Protein AF-A0A1I6YR40-F1 (afdb_monomer_lite)

Foldseek 3Di:
DPPDPDDPVQLVLLLCLQQQDLFGAALVVSVVVGPDPDSVVSVLSLLVLLLLLLVLQVVDDFQEKEKDAQDPPDPQENQGIWIKTKDDDPPDPDMAIAIGGDPVLLVVQVVVCVVCVVPDPNNCSWSVNSPDPPPVCPPRCPRYYYDDDDPVVCCVLSVVLSVSCVPHVVSNHSRRVSSSRSSSSLSRRCVPPPDGSSVVSVVSSVVVVVVVPD

Radius of gyration: 16.97 Å; chains: 1; bounding box: 42×43×47 Å

Secondary structure (DSSP, 8-state):
--S--S-HHHHHHHHHHHHS-SSPPPHHHHHHHSS-S-HHHHHHHHHHHHHHHHHHHTTS---EEEEEE----BTTB---EEEEEEEEPTTSSPEEEEEEE-HHHHHHHHHHHHHHTTT-TTGGGSGGGS---STTTTTTGGGPEE-PPPHHHHHHHHHHHHHHHHHH-TT--HHHHHHHHHHHHHHHHTTT-SS-HHHHHHHHHHHHHHHTT-

Sequence (214 aa):
MRDSHVSFKNWMEILYLTCDFKKSPSICEIHRQSSLKRYETVYYMVQKIRIEMGDIIGKEFFEYNDLMEFDLHSKSNPLSMCEVYYGKSEGEKFDRIKLEIDCYSWNLADSIVHSKKKDYKMLKILFSNYGRPMFNAEAEKRWIRAKVMKYNWCKNVVGNFTRIVKGTYHHISLLHIQKAMDEYNFKYNYRKEIKSKIEIFLTKMSLLNGQTSG

Structure (mmCIF, N/CA/C/O backbone):
data_AF-A0A1I6YR40-F1
#
_entry.id   AF-A0A1I6YR40-F1
#
loop_
_atom_site.group_PDB
_atom_site.id
_atom_site.type_symbol
_atom_site.label_atom_id
_atom_site.label_alt_id
_atom_site.label_comp_id
_atom_site.label_asym_id
_atom_site.label_entity_id
_atom_site.label_seq_id
_atom_site.pdbx_PDB_ins_code
_atom_site.Cartn_x
_atom_site.Cartn_y
_atom_site.Cartn_z
_atom_site.occupancy
_atom_site.B_iso_or_equiv
_atom_site.auth_seq_id
_atom_site.auth_comp_id
_atom_site.auth_asym_id
_atom_site.auth_atom_id
_atom_site.pdbx_PDB_model_num
ATOM 1 N N . MET A 1 1 ? -9.618 9.197 6.604 1.00 64.62 1 MET A N 1
ATOM 2 C CA . MET A 1 1 ? -9.906 10.365 7.470 1.00 64.62 1 MET A CA 1
ATOM 3 C C . MET A 1 1 ? -11.333 10.868 7.317 1.00 64.62 1 MET A C 1
ATOM 5 O O . MET A 1 1 ? -12.023 10.949 8.322 1.00 64.62 1 MET A O 1
ATOM 9 N N . ARG A 1 2 ? -11.786 11.136 6.086 1.00 71.75 2 ARG A N 1
ATOM 10 C CA . ARG A 1 2 ? -13.172 11.525 5.773 1.00 71.75 2 ARG A CA 1
ATOM 11 C C . ARG A 1 2 ? -14.199 10.475 6.232 1.00 71.75 2 ARG A C 1
ATOM 13 O O . ARG A 1 2 ? -13.875 9.277 6.293 1.00 71.75 2 ARG A O 1
ATOM 20 N N . ASP A 1 3 ? -15.395 10.949 6.582 1.00 73.44 3 ASP A N 1
ATOM 21 C CA . ASP A 1 3 ? -16.549 10.171 7.063 1.00 73.44 3 ASP A CA 1
ATOM 22 C C . ASP A 1 3 ? -16.201 9.193 8.194 1.00 73.44 3 ASP A C 1
ATOM 24 O O . ASP A 1 3 ? -16.473 7.987 8.130 1.00 73.44 3 ASP A O 1
ATOM 28 N N . SER A 1 4 ? -15.509 9.712 9.209 1.00 83.06 4 SER A N 1
ATOM 29 C CA . SER A 1 4 ? -15.111 8.993 10.416 1.00 83.06 4 SER A CA 1
ATOM 30 C C . SER A 1 4 ? -15.424 9.833 11.648 1.00 83.06 4 SER A C 1
ATOM 32 O O . SER A 1 4 ? -15.150 11.027 11.662 1.00 83.06 4 SER A O 1
ATOM 34 N N . HIS A 1 5 ? -15.919 9.193 12.707 1.00 87.19 5 HIS A N 1
ATOM 35 C CA . HIS A 1 5 ? -16.088 9.822 14.023 1.00 87.19 5 HIS A CA 1
ATOM 36 C C . HIS A 1 5 ? -14.796 9.812 14.861 1.00 87.19 5 HIS A C 1
ATOM 38 O O . HIS A 1 5 ? -14.782 10.280 15.996 1.00 87.19 5 HIS A O 1
ATOM 44 N N . VAL A 1 6 ? -13.703 9.249 14.330 1.00 92.25 6 VAL A N 1
ATOM 45 C CA . VAL A 1 6 ? -12.394 9.258 14.996 1.00 92.25 6 VAL A CA 1
ATOM 46 C C . VAL A 1 6 ? -11.773 10.651 14.891 1.00 92.25 6 VAL A C 1
ATOM 48 O O . VAL A 1 6 ? -11.741 11.233 13.807 1.00 92.25 6 VAL A O 1
ATOM 51 N N . SER A 1 7 ? -11.249 11.163 16.007 1.00 94.00 7 SER A N 1
ATOM 52 C CA . SER A 1 7 ? -10.654 12.499 16.087 1.00 94.00 7 SER A CA 1
ATOM 53 C C . SER A 1 7 ? -9.443 12.670 15.163 1.00 94.00 7 SER A C 1
ATOM 55 O O . SER A 1 7 ? -8.711 11.720 14.868 1.00 94.00 7 SER A O 1
ATOM 57 N N . PHE A 1 8 ? -9.191 13.914 14.749 1.00 92.81 8 PHE A N 1
ATOM 58 C CA . PHE A 1 8 ? -8.031 14.265 13.927 1.00 92.81 8 PHE A CA 1
ATOM 59 C C . PHE A 1 8 ? -6.701 13.862 14.583 1.00 92.81 8 PHE A C 1
ATOM 61 O O . PHE A 1 8 ? -5.848 13.279 13.921 1.00 92.81 8 PHE A O 1
ATOM 68 N N . LYS A 1 9 ? -6.554 14.088 15.898 1.00 95.19 9 LYS A N 1
ATOM 69 C CA . LYS A 1 9 ? -5.367 13.685 16.670 1.00 95.19 9 LYS A CA 1
ATOM 70 C C . LYS A 1 9 ? -5.052 12.198 16.489 1.00 95.19 9 LYS A C 1
ATOM 72 O O . LYS A 1 9 ? -3.921 11.850 16.167 1.00 95.19 9 LYS A O 1
ATOM 77 N N . ASN A 1 10 ? -6.056 11.337 16.644 1.00 96.62 10 ASN A N 1
ATOM 78 C CA . ASN A 1 10 ? -5.868 9.891 16.530 1.00 96.62 10 ASN A CA 1
ATOM 79 C C . ASN A 1 10 ? -5.540 9.492 15.084 1.00 96.62 10 ASN A C 1
ATOM 81 O O . ASN A 1 10 ? -4.729 8.602 14.851 1.00 96.62 10 ASN A O 1
ATOM 85 N N . TRP A 1 11 ? -6.136 10.161 14.091 1.00 96.12 11 TRP A N 1
ATOM 86 C CA . TRP A 1 11 ? -5.767 9.961 12.688 1.00 96.12 11 TRP A CA 1
ATOM 87 C C . TRP A 1 11 ? -4.313 10.329 12.401 1.00 96.12 11 TRP A C 1
ATOM 89 O O . TRP A 1 11 ? -3.638 9.568 11.712 1.00 96.12 11 TRP A O 1
ATOM 99 N N . MET A 1 12 ? -3.831 11.451 12.937 1.00 95.12 12 MET A N 1
ATOM 100 C CA . MET A 1 12 ? -2.436 11.868 12.793 1.00 95.12 12 MET A CA 1
ATOM 101 C C . MET A 1 12 ? -1.473 10.901 13.479 1.00 95.12 12 MET A C 1
ATOM 103 O O . MET A 1 12 ? -0.446 10.564 12.899 1.00 95.12 12 MET A O 1
ATOM 107 N N . GLU A 1 13 ? -1.828 10.402 14.664 1.00 96.31 13 GLU A N 1
ATOM 108 C CA . GLU A 1 13 ? -1.058 9.385 15.383 1.00 96.31 13 GLU A CA 1
ATOM 109 C C . GLU A 1 13 ? -0.912 8.096 14.561 1.00 96.31 13 GLU A C 1
ATOM 111 O O . GLU A 1 13 ? 0.204 7.648 14.302 1.00 96.31 13 GLU A O 1
ATOM 116 N N . ILE A 1 14 ? -2.021 7.523 14.080 1.00 97.44 14 ILE A N 1
ATOM 117 C CA . ILE A 1 14 ? -1.966 6.295 13.273 1.00 97.44 14 ILE A CA 1
ATOM 118 C C . ILE A 1 14 ? -1.263 6.534 11.934 1.00 97.44 14 ILE A C 1
ATOM 120 O O . ILE A 1 14 ? -0.530 5.660 11.467 1.00 97.44 14 ILE A O 1
ATOM 124 N N . LEU A 1 15 ? -1.441 7.706 11.318 1.00 96.00 15 LEU A N 1
ATOM 125 C CA . LEU A 1 15 ? -0.726 8.062 10.095 1.00 96.00 15 LEU A CA 1
ATOM 126 C C . LEU A 1 15 ? 0.786 8.115 10.331 1.00 96.00 15 LEU A C 1
ATOM 128 O O . LEU A 1 15 ? 1.535 7.531 9.550 1.00 96.00 15 LEU A O 1
ATOM 132 N N . TYR A 1 16 ? 1.225 8.755 11.415 1.00 95.38 16 TYR A N 1
ATOM 133 C CA . TYR A 1 16 ? 2.628 8.786 11.816 1.00 95.38 16 TYR A CA 1
ATOM 134 C C . TYR A 1 16 ? 3.169 7.366 12.015 1.00 95.38 16 TYR A C 1
ATOM 136 O O . TYR A 1 16 ? 4.101 6.969 11.320 1.00 95.38 16 TYR A O 1
ATOM 144 N N . LEU A 1 17 ? 2.509 6.554 12.849 1.00 95.38 17 LEU A N 1
ATOM 145 C CA . LEU A 1 17 ? 2.910 5.169 13.126 1.00 95.38 17 LEU A CA 1
ATOM 146 C C . LEU A 1 17 ? 2.885 4.264 11.884 1.00 95.38 17 LEU A C 1
ATOM 148 O O . LEU A 1 17 ? 3.591 3.264 11.834 1.00 95.38 17 LEU A O 1
ATOM 152 N N . THR A 1 18 ? 2.093 4.588 10.862 1.00 95.62 18 THR A N 1
ATOM 153 C CA . THR A 1 18 ? 2.093 3.838 9.596 1.00 95.62 18 THR A CA 1
ATOM 154 C C . THR A 1 18 ? 3.245 4.280 8.687 1.00 95.62 18 THR A C 1
ATOM 156 O O . THR A 1 18 ? 3.881 3.448 8.036 1.00 95.62 18 THR A O 1
ATOM 159 N N . CYS A 1 19 ? 3.541 5.581 8.640 1.00 93.94 19 CYS A N 1
ATOM 160 C CA . CYS A 1 19 ? 4.513 6.178 7.722 1.00 93.94 19 CYS A CA 1
ATOM 161 C C . CYS A 1 19 ? 5.967 6.127 8.212 1.00 93.94 19 CYS A C 1
ATOM 163 O O . CYS A 1 19 ? 6.866 6.056 7.374 1.00 93.94 19 CYS A O 1
ATOM 165 N N . ASP A 1 20 ? 6.205 6.176 9.523 1.00 86.88 20 ASP A N 1
ATOM 166 C CA . ASP A 1 20 ? 7.540 6.387 10.103 1.00 86.88 20 ASP A CA 1
ATOM 167 C C . ASP A 1 20 ? 8.483 5.189 9.887 1.00 86.88 20 ASP A C 1
ATOM 169 O O . ASP A 1 20 ? 9.676 5.327 9.612 1.00 86.88 20 ASP A O 1
ATOM 173 N N . PHE A 1 21 ? 7.937 3.973 9.907 1.00 84.88 21 PHE A N 1
ATOM 174 C CA . PHE A 1 21 ? 8.757 2.773 9.795 1.00 84.88 21 PHE A CA 1
ATOM 175 C C . PHE A 1 21 ? 9.114 2.425 8.346 1.00 84.88 21 PHE A C 1
ATOM 177 O O . PHE A 1 21 ? 8.248 2.191 7.491 1.00 84.88 21 PHE A O 1
ATOM 184 N N . LYS A 1 22 ? 10.421 2.249 8.106 1.00 78.31 22 LYS A N 1
ATOM 185 C CA . LYS A 1 22 ? 10.985 1.765 6.832 1.00 78.31 22 LYS A CA 1
ATOM 186 C C . LYS A 1 22 ? 10.419 0.406 6.406 1.00 78.31 22 LYS A C 1
ATOM 188 O O . LYS A 1 22 ? 10.206 0.177 5.218 1.00 78.31 22 LYS A O 1
ATOM 193 N N . LYS A 1 23 ? 10.204 -0.499 7.364 1.00 82.44 23 LYS A N 1
ATOM 194 C CA . LYS A 1 23 ? 9.456 -1.749 7.176 1.00 82.44 23 LYS A CA 1
ATOM 195 C C . LYS A 1 23 ? 8.103 -1.580 7.840 1.00 82.44 23 LYS A C 1
ATOM 197 O O . LYS A 1 23 ? 8.038 -1.061 8.945 1.00 82.44 23 LYS A O 1
ATOM 202 N N . SER A 1 24 ? 7.039 -1.997 7.176 1.00 87.25 24 SER A N 1
ATOM 203 C CA . SER A 1 24 ? 5.701 -1.886 7.738 1.00 87.25 24 SER A CA 1
ATOM 204 C C . SER A 1 24 ? 5.572 -2.675 9.043 1.00 87.25 24 SER A C 1
ATOM 206 O O . SER A 1 24 ? 5.901 -3.861 9.036 1.00 87.25 24 SER A O 1
ATOM 208 N N . PRO A 1 25 ? 5.112 -2.058 10.143 1.00 90.62 25 PRO A N 1
ATOM 209 C CA . PRO A 1 25 ? 4.822 -2.777 11.373 1.00 90.62 25 PRO A CA 1
ATOM 210 C C . PRO A 1 25 ? 3.509 -3.555 11.236 1.00 90.62 25 PRO A C 1
ATOM 212 O O . PRO A 1 25 ? 2.673 -3.290 10.364 1.00 90.62 25 PRO A O 1
ATOM 215 N N . SER A 1 26 ? 3.303 -4.524 12.127 1.00 93.06 26 SER A N 1
ATOM 216 C CA . SER A 1 26 ? 2.003 -5.193 12.211 1.00 93.06 26 SER A CA 1
ATOM 217 C C . SER A 1 26 ? 0.945 -4.227 12.755 1.00 93.06 26 SER A C 1
ATOM 219 O O . SER A 1 26 ? 1.244 -3.336 13.548 1.00 93.06 26 SER A O 1
ATOM 221 N N . ILE A 1 27 ? -0.325 -4.426 12.392 1.00 94.69 27 ILE A N 1
ATOM 222 C CA . ILE A 1 27 ? -1.421 -3.602 12.936 1.00 94.69 27 ILE A CA 1
ATOM 223 C C . ILE A 1 27 ? -1.522 -3.769 14.461 1.00 94.69 27 ILE A C 1
ATOM 225 O O . ILE A 1 27 ? -1.855 -2.816 15.156 1.00 94.69 27 ILE A O 1
ATOM 229 N N . CYS A 1 28 ? -1.189 -4.947 14.999 1.00 94.69 28 CYS A N 1
ATOM 230 C CA . CYS A 1 28 ? -1.142 -5.182 16.445 1.00 94.69 28 CYS A CA 1
ATOM 231 C C . CYS A 1 28 ? -0.063 -4.334 17.128 1.00 94.69 28 CYS A C 1
ATOM 233 O O . CYS A 1 28 ? -0.271 -3.826 18.226 1.00 94.69 28 CYS A O 1
ATOM 235 N N . GLU A 1 29 ? 1.084 -4.156 16.475 1.00 94.62 29 GLU A N 1
ATOM 236 C CA . GLU A 1 29 ? 2.151 -3.295 16.973 1.00 94.62 29 GLU A CA 1
ATOM 237 C C . GLU A 1 29 ? 1.764 -1.816 16.920 1.00 94.62 29 GLU A C 1
ATOM 239 O O . GLU A 1 29 ? 1.939 -1.122 17.920 1.00 94.62 29 GLU A O 1
ATOM 244 N N . ILE A 1 30 ? 1.160 -1.364 15.813 1.00 96.56 30 ILE A N 1
ATOM 245 C CA . ILE A 1 30 ? 0.589 -0.011 15.720 1.00 96.56 30 ILE A CA 1
ATOM 246 C C . ILE A 1 30 ? -0.441 0.192 16.838 1.00 96.56 30 ILE A C 1
ATOM 248 O O . ILE A 1 30 ? -0.414 1.210 17.519 1.00 96.56 30 ILE A O 1
ATOM 252 N N . HIS A 1 31 ? -1.326 -0.783 17.066 1.00 97.31 31 HIS A N 1
ATOM 253 C CA . HIS A 1 31 ? -2.348 -0.708 18.110 1.00 97.31 31 HIS A CA 1
ATOM 254 C C . HIS A 1 31 ? -1.733 -0.579 19.505 1.00 97.31 31 HIS A C 1
ATOM 256 O O . HIS A 1 31 ? -2.131 0.317 20.242 1.00 97.31 31 HIS A O 1
ATOM 262 N N . ARG A 1 32 ? -0.719 -1.392 19.828 1.00 96.56 32 ARG A N 1
ATOM 263 C CA . ARG A 1 32 ? 0.007 -1.338 21.108 1.00 96.56 32 ARG A CA 1
ATOM 264 C C . ARG A 1 32 ? 0.693 0.009 21.353 1.00 96.56 32 ARG A C 1
ATOM 266 O O . ARG A 1 32 ? 0.801 0.425 22.499 1.00 96.56 32 ARG A O 1
ATOM 273 N N . GLN A 1 33 ? 1.195 0.648 20.298 1.00 95.88 33 GLN A N 1
ATOM 274 C CA . GLN A 1 33 ? 1.854 1.955 20.388 1.00 95.88 33 GLN A CA 1
ATOM 275 C C . GLN A 1 33 ? 0.860 3.122 20.365 1.00 95.88 33 GLN A C 1
ATOM 277 O O . GLN A 1 33 ? 1.207 4.221 20.786 1.00 95.88 33 GLN A O 1
ATOM 282 N N . SER A 1 34 ? -0.360 2.892 19.875 1.00 96.50 34 SER A N 1
ATOM 283 C CA . SER A 1 34 ? -1.384 3.925 19.764 1.00 96.50 34 SER A CA 1
ATOM 284 C C . SER A 1 34 ? -2.148 4.154 21.067 1.00 96.50 34 SER A C 1
ATOM 286 O O . SER A 1 34 ? -2.355 3.244 21.868 1.00 96.50 34 SER A O 1
ATOM 288 N N . SER A 1 35 ? -2.712 5.348 21.214 1.00 94.19 35 SER A N 1
ATOM 289 C CA . SER A 1 35 ? -3.644 5.703 22.287 1.00 94.19 35 SER A CA 1
ATOM 290 C C . SER A 1 35 ? -5.036 5.047 22.165 1.00 94.19 35 SER A C 1
ATOM 292 O O . SER A 1 35 ? -5.896 5.214 23.037 1.00 94.19 35 SER A O 1
ATOM 294 N N . LEU A 1 36 ? -5.299 4.302 21.084 1.00 96.44 36 LEU A N 1
ATOM 295 C CA . LEU A 1 36 ? -6.609 3.730 20.780 1.00 96.44 36 LEU A CA 1
ATOM 296 C C . LEU A 1 36 ? -6.842 2.400 21.504 1.00 96.44 36 LEU A C 1
ATOM 298 O O . LEU A 1 36 ? -6.087 1.444 21.379 1.00 96.44 36 LEU A O 1
ATOM 302 N N . LYS A 1 37 ? -7.982 2.293 22.195 1.00 94.81 37 LYS A N 1
ATOM 303 C CA . LYS A 1 37 ? -8.341 1.082 22.955 1.00 94.81 37 LYS A CA 1
ATOM 304 C C . LYS A 1 37 ? -8.750 -0.102 22.074 1.00 94.81 37 LYS A C 1
ATOM 306 O O . LYS A 1 37 ? -8.488 -1.243 22.430 1.00 94.81 37 LYS A O 1
ATOM 311 N N . ARG A 1 38 ? -9.424 0.156 20.949 1.00 95.12 38 ARG A N 1
ATOM 312 C CA . ARG A 1 38 ? -10.012 -0.889 20.094 1.00 95.12 38 ARG A CA 1
ATOM 313 C C . ARG A 1 38 ? -9.109 -1.196 18.907 1.00 95.12 38 ARG A C 1
ATOM 315 O O . ARG A 1 38 ? -8.861 -0.309 18.086 1.00 95.12 38 ARG A O 1
ATOM 322 N N . TYR A 1 39 ? -8.705 -2.457 18.786 1.00 94.88 39 TYR A N 1
ATOM 323 C CA . TYR A 1 39 ? -7.914 -2.948 17.659 1.00 94.88 39 TYR A CA 1
ATOM 324 C C . TYR A 1 39 ? -8.626 -2.708 16.324 1.00 94.88 39 TYR A C 1
ATOM 326 O O . TYR A 1 39 ? -8.012 -2.258 15.363 1.00 94.88 39 TYR A O 1
ATOM 334 N N . GLU A 1 40 ? -9.939 -2.937 16.272 1.00 92.94 40 GLU A N 1
ATOM 335 C CA . GLU A 1 40 ? -10.755 -2.789 15.065 1.00 92.94 40 GLU A CA 1
ATOM 336 C C . GLU A 1 40 ? -10.706 -1.364 14.512 1.00 92.94 40 GLU A C 1
ATOM 338 O O . GLU A 1 40 ? -10.686 -1.166 13.297 1.00 92.94 40 GLU A O 1
ATOM 343 N N . THR A 1 41 ? -10.652 -0.367 15.398 1.00 94.31 41 THR A N 1
ATOM 344 C CA . THR A 1 41 ? -10.519 1.036 15.003 1.00 94.31 41 THR A CA 1
ATOM 345 C C . THR A 1 41 ? -9.163 1.277 14.349 1.00 94.31 41 THR A C 1
ATOM 347 O O . THR A 1 41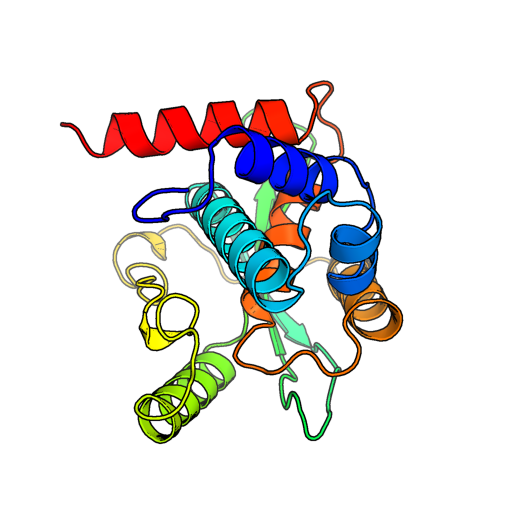 ? -9.113 1.840 13.257 1.00 94.31 41 THR A O 1
ATOM 350 N N . VAL A 1 42 ? -8.075 0.802 14.965 1.00 96.12 42 VAL A N 1
ATOM 351 C CA . VAL A 1 42 ? -6.716 0.920 14.406 1.00 96.12 42 VAL A CA 1
ATOM 352 C C . VAL A 1 42 ? -6.618 0.192 13.072 1.00 96.12 42 VAL A C 1
ATOM 354 O O . VAL A 1 42 ? -6.143 0.766 12.096 1.00 96.12 42 VAL A O 1
ATOM 357 N N . TYR A 1 43 ? -7.135 -1.034 13.001 1.00 94.25 43 TYR A N 1
ATOM 358 C CA . TYR A 1 43 ? -7.196 -1.822 11.778 1.00 94.25 43 TYR A CA 1
ATOM 359 C C . TYR A 1 43 ? -7.887 -1.045 10.659 1.00 94.25 43 TYR A C 1
ATOM 361 O O . TYR A 1 43 ? -7.301 -0.838 9.601 1.00 94.25 43 TYR A O 1
ATOM 369 N N . TYR A 1 44 ? -9.096 -0.540 10.904 1.00 92.81 44 TYR A N 1
ATOM 370 C CA . TYR A 1 44 ? -9.835 0.244 9.918 1.00 92.81 44 TYR A CA 1
ATOM 371 C C . TYR A 1 44 ? -9.069 1.494 9.463 1.00 92.81 44 TYR A C 1
ATOM 373 O O . TYR A 1 44 ? -9.047 1.814 8.273 1.00 92.81 44 TYR A O 1
ATOM 381 N N . MET A 1 45 ? -8.420 2.194 10.397 1.00 95.38 45 MET A N 1
ATOM 382 C CA . MET A 1 45 ? -7.639 3.393 10.098 1.00 95.38 45 MET A CA 1
ATOM 383 C C . MET A 1 45 ? -6.414 3.087 9.237 1.00 95.38 45 MET A C 1
ATOM 385 O O . MET A 1 45 ? -6.219 3.753 8.221 1.00 95.38 45 MET A O 1
ATOM 389 N N . VAL A 1 46 ? -5.637 2.062 9.598 1.00 95.50 46 VAL A N 1
ATOM 390 C CA . VAL A 1 46 ? -4.470 1.616 8.825 1.00 95.50 46 VAL A CA 1
ATOM 391 C C . VAL A 1 46 ? -4.897 1.185 7.429 1.00 95.50 46 VAL A C 1
ATOM 393 O O . VAL A 1 46 ? -4.294 1.619 6.452 1.00 95.50 46 VAL A O 1
ATOM 396 N N . GLN A 1 47 ? -5.972 0.399 7.305 1.00 93.12 47 GLN A N 1
ATOM 397 C CA . GLN A 1 47 ? -6.472 0.009 5.989 1.00 93.12 47 GLN A CA 1
ATOM 398 C C . GLN A 1 47 ? -6.861 1.236 5.168 1.00 93.12 47 GLN A C 1
ATOM 400 O O . GLN A 1 47 ? -6.399 1.359 4.044 1.00 93.12 47 GLN A O 1
ATOM 405 N N . LYS A 1 48 ? -7.605 2.201 5.726 1.00 92.06 48 LYS A N 1
ATOM 406 C CA . LYS A 1 48 ? -7.902 3.447 5.003 1.00 92.06 48 LYS A CA 1
ATOM 407 C C . LYS A 1 48 ? -6.635 4.162 4.523 1.00 92.06 48 LYS A C 1
ATOM 409 O O . LYS A 1 48 ? -6.580 4.519 3.358 1.00 92.06 48 LYS A O 1
ATOM 414 N N . ILE A 1 49 ? -5.623 4.330 5.375 1.00 94.62 49 ILE A N 1
ATOM 415 C CA . ILE A 1 49 ? -4.355 4.979 4.991 1.00 94.62 49 ILE A CA 1
ATOM 416 C C . ILE A 1 49 ? -3.686 4.250 3.822 1.00 94.62 49 ILE A C 1
ATOM 418 O O . ILE A 1 49 ? -3.212 4.894 2.891 1.00 94.62 49 ILE A O 1
ATOM 422 N N . ARG A 1 50 ? -3.681 2.915 3.844 1.00 94.19 50 ARG A N 1
ATOM 423 C CA . ARG A 1 50 ? -3.110 2.095 2.770 1.00 94.19 50 ARG A CA 1
ATOM 424 C C . ARG A 1 50 ? -3.793 2.307 1.430 1.00 94.19 50 ARG A C 1
ATOM 426 O O . ARG A 1 50 ? -3.103 2.391 0.425 1.00 94.19 50 ARG A O 1
ATOM 433 N N . ILE A 1 51 ? -5.117 2.445 1.410 1.00 91.12 51 ILE A N 1
ATOM 434 C CA . ILE A 1 51 ? -5.807 2.765 0.157 1.00 91.12 51 ILE A CA 1
ATOM 435 C C . ILE A 1 51 ? -5.403 4.134 -0.360 1.00 91.12 51 ILE A C 1
ATOM 437 O O . ILE A 1 51 ? -5.076 4.255 -1.531 1.00 91.12 51 ILE A O 1
ATOM 441 N N . GLU A 1 52 ? -5.362 5.145 0.503 1.00 91.31 52 GLU A N 1
ATOM 442 C CA . GLU A 1 52 ? -4.968 6.495 0.085 1.00 91.31 52 GLU A CA 1
ATOM 443 C C . GLU A 1 52 ? -3.515 6.492 -0.446 1.00 91.31 52 GLU A C 1
ATOM 445 O O . GLU A 1 52 ? -3.202 7.145 -1.438 1.00 91.31 52 GLU A O 1
ATOM 450 N N . MET A 1 53 ? -2.624 5.681 0.146 1.00 93.81 53 MET A N 1
ATOM 451 C CA . MET A 1 53 ? -1.282 5.422 -0.399 1.00 93.81 53 MET A CA 1
ATOM 452 C C . MET A 1 53 ? -1.337 4.797 -1.797 1.00 93.81 53 MET A C 1
ATOM 454 O O . MET A 1 53 ? -0.583 5.206 -2.680 1.00 93.81 53 MET A O 1
ATOM 458 N N . GLY A 1 54 ? -2.235 3.839 -2.013 1.00 91.25 54 GLY A N 1
ATOM 459 C CA . GLY A 1 54 ? -2.496 3.263 -3.327 1.00 91.25 54 GLY A CA 1
ATOM 460 C C . GLY A 1 54 ? -2.993 4.311 -4.320 1.00 91.25 54 GLY A C 1
ATOM 461 O O . GLY A 1 54 ? -2.555 4.317 -5.472 1.00 91.25 54 GLY A O 1
ATOM 462 N N . ASP A 1 55 ? -3.897 5.206 -3.909 1.00 88.19 55 ASP A N 1
ATOM 463 C CA . ASP A 1 55 ? -4.467 6.296 -4.726 1.00 88.19 55 ASP A CA 1
ATOM 464 C C . ASP A 1 55 ? -3.395 7.266 -5.196 1.00 88.19 55 ASP A C 1
ATOM 466 O O . ASP A 1 55 ? -3.328 7.560 -6.390 1.00 88.19 55 ASP A O 1
ATOM 470 N N . ILE A 1 56 ? -2.470 7.631 -4.307 1.00 90.31 56 ILE A N 1
ATOM 471 C CA . ILE A 1 56 ? -1.262 8.379 -4.667 1.00 90.31 56 ILE A CA 1
ATOM 472 C C . ILE A 1 56 ? -0.461 7.638 -5.736 1.00 90.31 56 ILE A C 1
ATOM 474 O O . ILE A 1 56 ? -0.111 8.223 -6.757 1.00 90.31 56 ILE A O 1
ATOM 478 N N . ILE A 1 57 ? -0.167 6.355 -5.520 1.00 90.00 57 ILE A N 1
ATOM 479 C CA . ILE A 1 57 ? 0.705 5.593 -6.420 1.00 90.00 57 ILE A CA 1
ATOM 480 C C . ILE A 1 57 ? 0.068 5.374 -7.786 1.00 90.00 57 ILE A C 1
ATOM 482 O O . ILE A 1 57 ? 0.754 5.465 -8.795 1.00 90.00 57 ILE A O 1
ATOM 486 N N . GLY A 1 58 ? -1.231 5.100 -7.850 1.00 85.31 58 GLY A N 1
ATOM 487 C CA . GLY A 1 58 ? -1.887 4.851 -9.131 1.00 85.31 58 GLY A CA 1
ATOM 488 C C . GLY A 1 58 ? -2.143 6.103 -9.971 1.00 85.31 58 GLY A C 1
ATOM 489 O O . GLY A 1 58 ? -2.718 5.965 -11.040 1.00 85.31 58 GLY A O 1
ATOM 490 N N . LYS A 1 59 ? -1.741 7.294 -9.509 1.00 83.00 59 LYS A N 1
ATOM 491 C CA . LYS A 1 59 ? -1.662 8.514 -10.330 1.00 83.00 59 LYS A CA 1
ATOM 492 C C . LYS A 1 59 ? -0.257 8.790 -10.865 1.00 83.00 59 LYS A C 1
ATOM 494 O O . LYS A 1 59 ? -0.078 9.719 -11.645 1.00 83.00 59 LYS A O 1
ATOM 499 N N . GLU A 1 60 ? 0.733 8.011 -10.443 1.00 82.25 60 GLU A N 1
ATOM 500 C CA . GLU A 1 60 ? 2.086 8.090 -10.985 1.00 82.25 60 GLU A CA 1
ATOM 501 C C . GLU A 1 60 ? 2.152 7.409 -12.361 1.00 82.25 60 GLU A C 1
ATOM 503 O O . GLU A 1 60 ? 1.382 6.494 -12.666 1.00 82.25 60 GLU A O 1
ATOM 508 N N . PHE A 1 61 ? 3.102 7.839 -13.189 1.00 82.56 61 PHE A N 1
ATOM 509 C CA . PHE A 1 61 ? 3.345 7.238 -14.497 1.00 82.56 61 PHE A CA 1
ATOM 510 C C . PHE A 1 61 ? 4.177 5.952 -14.383 1.00 82.56 61 PHE A C 1
ATOM 512 O O . PHE A 1 61 ? 5.190 5.904 -13.680 1.00 82.56 61 PHE A O 1
ATOM 519 N N . PHE A 1 62 ? 3.784 4.926 -15.142 1.00 85.81 62 PHE A N 1
ATOM 520 C CA . PHE A 1 62 ? 4.535 3.684 -15.317 1.00 85.81 62 PHE A CA 1
ATOM 521 C C . PHE A 1 62 ? 4.688 3.392 -16.807 1.00 85.81 62 PHE A C 1
ATOM 523 O O . PHE A 1 62 ? 3.738 3.513 -17.573 1.00 85.81 62 PHE A O 1
ATOM 530 N N . GLU A 1 63 ? 5.890 3.003 -17.220 1.00 85.19 63 GLU A N 1
ATOM 531 C CA . GLU A 1 63 ? 6.223 2.809 -18.635 1.00 85.19 63 GLU A CA 1
ATOM 532 C C . GLU A 1 63 ? 5.975 1.365 -19.091 1.00 85.19 63 GLU A C 1
ATOM 534 O O . GLU A 1 63 ? 5.662 1.102 -20.255 1.00 85.19 63 GLU A O 1
ATOM 539 N N . TYR A 1 64 ? 6.137 0.420 -18.167 1.00 87.31 64 TYR A N 1
ATOM 540 C CA . TYR A 1 64 ? 6.101 -1.004 -18.445 1.00 87.31 64 TYR A CA 1
ATOM 541 C C . TYR A 1 64 ? 5.287 -1.764 -17.412 1.00 87.31 64 TYR A C 1
ATOM 543 O O . TYR A 1 64 ? 5.161 -1.329 -16.264 1.00 87.31 64 TYR A O 1
ATOM 551 N N . ASN A 1 65 ? 4.808 -2.936 -17.811 1.00 88.81 65 ASN A N 1
ATOM 552 C CA . ASN A 1 65 ? 4.300 -3.942 -16.895 1.00 88.81 65 ASN A CA 1
ATOM 553 C C . ASN A 1 65 ? 4.829 -5.340 -17.227 1.00 88.81 65 ASN A C 1
ATOM 555 O O . ASN A 1 65 ? 5.221 -5.630 -18.360 1.00 88.81 65 ASN A O 1
ATOM 559 N N . ASP A 1 66 ? 4.813 -6.193 -16.209 1.00 87.75 66 ASP A N 1
ATOM 560 C CA . ASP A 1 66 ? 5.137 -7.612 -16.289 1.00 87.75 66 ASP A CA 1
ATOM 561 C C . ASP A 1 66 ? 4.254 -8.413 -15.319 1.00 87.75 66 ASP A C 1
ATOM 563 O O . ASP A 1 66 ? 3.735 -7.855 -14.347 1.00 87.75 66 ASP A O 1
ATOM 567 N N . LEU A 1 67 ? 4.100 -9.714 -15.561 1.00 88.75 67 LEU A N 1
ATOM 568 C CA . LEU A 1 67 ? 3.380 -10.632 -14.677 1.00 88.75 67 LEU A CA 1
ATOM 569 C C . LEU A 1 67 ? 4.381 -11.544 -13.974 1.00 88.75 67 LEU A C 1
ATOM 571 O O . LEU A 1 67 ? 5.202 -12.192 -14.618 1.00 88.75 67 LEU A O 1
ATOM 575 N N . MET A 1 68 ? 4.311 -11.595 -12.647 1.00 86.94 68 MET A N 1
ATOM 576 C CA . MET A 1 68 ? 5.333 -12.243 -11.835 1.00 86.94 68 MET A CA 1
ATOM 577 C C . MET A 1 68 ? 4.748 -13.218 -10.834 1.00 86.94 68 MET A C 1
ATOM 579 O O . MET A 1 68 ? 3.746 -12.931 -10.186 1.00 86.94 68 MET A O 1
ATOM 583 N N . GLU A 1 69 ? 5.442 -14.339 -10.657 1.00 87.25 69 GLU A N 1
ATOM 584 C CA . GLU A 1 69 ? 5.116 -15.314 -9.627 1.00 87.25 69 GLU A CA 1
ATOM 585 C C . GLU A 1 69 ? 5.252 -14.686 -8.234 1.00 87.25 69 GLU A C 1
ATOM 587 O O . GLU A 1 69 ? 6.262 -14.065 -7.881 1.00 87.25 69 GLU A O 1
ATOM 592 N N . PHE A 1 70 ? 4.210 -14.859 -7.433 1.00 86.06 70 PHE A N 1
ATOM 593 C CA . PHE A 1 70 ? 4.114 -14.399 -6.062 1.00 86.06 70 PHE A CA 1
ATOM 594 C C . PHE A 1 70 ? 3.575 -15.536 -5.198 1.00 86.06 70 PHE A C 1
ATOM 596 O O . PHE A 1 70 ? 2.373 -15.670 -4.991 1.00 86.06 70 PHE A O 1
ATOM 603 N N . ASP A 1 71 ? 4.479 -16.364 -4.684 1.00 75.19 71 ASP A N 1
ATOM 604 C CA . ASP A 1 71 ? 4.089 -17.525 -3.891 1.00 75.19 71 ASP A CA 1
ATOM 605 C C . ASP A 1 71 ? 3.864 -17.177 -2.407 1.00 75.19 71 ASP A C 1
ATOM 607 O O . ASP A 1 71 ? 4.791 -17.107 -1.576 1.00 75.19 71 ASP A O 1
ATOM 611 N N . LEU A 1 72 ? 2.585 -16.989 -2.075 1.00 78.12 72 LEU A N 1
ATOM 612 C CA . LEU A 1 72 ? 2.071 -16.952 -0.707 1.00 78.12 72 LEU A CA 1
ATOM 613 C C . LEU A 1 72 ? 1.176 -18.160 -0.371 1.00 78.12 72 LEU A C 1
ATOM 615 O O . LEU A 1 72 ? 0.715 -18.241 0.769 1.00 78.12 72 LEU A O 1
ATOM 619 N N . HIS A 1 73 ? 0.913 -19.054 -1.334 1.00 66.50 73 HIS A N 1
ATOM 620 C CA . HIS A 1 73 ? -0.188 -20.024 -1.344 1.00 66.50 73 HIS A CA 1
ATOM 621 C C . HIS A 1 73 ? -0.584 -20.528 0.053 1.00 66.50 73 HIS A C 1
ATOM 623 O O . HIS A 1 73 ? 0.067 -21.370 0.669 1.00 66.50 73 HIS A O 1
ATOM 629 N N . SER A 1 74 ? -1.691 -19.993 0.570 1.00 75.81 74 SER A N 1
ATOM 630 C CA . SER A 1 74 ? -2.247 -20.364 1.872 1.00 75.81 74 SER A CA 1
ATOM 631 C C . SER A 1 74 ? -3.766 -20.441 1.786 1.00 75.81 74 SER A C 1
ATOM 633 O O . SER A 1 74 ? -4.381 -19.781 0.952 1.00 75.81 74 SER A O 1
ATOM 635 N N . LYS A 1 75 ? -4.410 -21.184 2.697 1.00 72.06 75 LYS A N 1
ATOM 636 C CA . LYS A 1 75 ? -5.887 -21.232 2.767 1.00 72.06 75 LYS A CA 1
ATOM 637 C C . LYS A 1 75 ? -6.521 -19.835 2.859 1.00 72.06 75 LYS A C 1
ATOM 639 O O . LYS A 1 75 ? -7.624 -19.625 2.370 1.00 72.06 75 LYS A O 1
ATOM 644 N N . SER A 1 76 ? -5.829 -18.883 3.487 1.00 74.62 76 SER A N 1
ATOM 645 C CA . SER A 1 76 ? -6.262 -17.487 3.616 1.00 74.62 76 SER A CA 1
ATOM 646 C C . SER A 1 76 ? -6.050 -16.651 2.352 1.00 74.62 76 SER A C 1
ATOM 648 O O . SER A 1 76 ? -6.746 -15.652 2.164 1.00 74.62 76 SER A O 1
ATOM 650 N N . ASN A 1 77 ? -5.084 -17.019 1.507 1.00 83.38 77 ASN A N 1
ATOM 651 C CA . ASN A 1 77 ? -4.683 -16.237 0.348 1.00 83.38 77 ASN A CA 1
ATOM 652 C C . ASN A 1 77 ? -4.156 -17.137 -0.781 1.00 83.38 77 ASN A C 1
ATOM 654 O O . ASN A 1 77 ? -3.039 -17.651 -0.667 1.00 83.38 77 ASN A O 1
ATOM 658 N N . PRO A 1 78 ? -4.944 -17.325 -1.852 1.00 84.75 78 PRO A N 1
ATOM 659 C CA . PRO A 1 78 ? -4.566 -18.163 -2.980 1.00 84.75 78 PRO A CA 1
ATOM 660 C C . PRO A 1 78 ? -3.738 -17.422 -4.043 1.00 84.75 78 PRO A C 1
ATOM 662 O O . PRO A 1 78 ? -3.501 -18.004 -5.096 1.00 84.75 78 PRO A O 1
ATOM 665 N N . LEU A 1 79 ? -3.331 -16.166 -3.802 1.00 87.50 79 LEU A N 1
ATOM 666 C CA . LEU A 1 79 ? -2.556 -15.370 -4.755 1.00 87.50 79 LEU A CA 1
ATOM 667 C C . LEU A 1 79 ? -1.255 -16.092 -5.128 1.00 87.50 79 LEU A C 1
ATOM 669 O O . LEU A 1 79 ? -0.463 -16.426 -4.244 1.00 87.50 79 LEU A O 1
ATOM 673 N N . SER A 1 80 ? -1.070 -16.296 -6.430 1.00 87.62 80 SER A N 1
ATOM 674 C CA . SER A 1 80 ? 0.088 -16.964 -7.033 1.00 87.62 80 SER A CA 1
ATOM 675 C C . SER A 1 80 ? 0.862 -16.073 -7.995 1.00 87.62 80 SER A C 1
ATOM 677 O O . SER A 1 80 ? 2.015 -16.355 -8.310 1.00 87.62 80 SER A O 1
ATOM 679 N N . MET A 1 81 ? 0.224 -15.009 -8.482 1.00 89.19 81 MET A N 1
ATOM 680 C CA . MET A 1 81 ? 0.763 -14.081 -9.462 1.00 89.19 81 MET A CA 1
ATOM 681 C C . MET A 1 81 ? 0.523 -12.645 -9.004 1.00 89.19 81 MET A C 1
ATOM 683 O O . MET A 1 81 ? -0.335 -12.363 -8.174 1.00 89.19 81 MET A O 1
ATOM 687 N N . CYS A 1 82 ? 1.315 -11.721 -9.522 1.00 90.38 82 CYS A N 1
ATOM 688 C CA . CYS A 1 82 ? 1.233 -10.301 -9.223 1.00 90.38 82 CYS A CA 1
ATOM 689 C C . CYS A 1 82 ? 1.624 -9.519 -10.475 1.00 90.38 82 CYS A C 1
ATOM 691 O O . CYS A 1 82 ? 2.619 -9.840 -11.130 1.00 90.38 82 CYS A O 1
ATOM 693 N N . GLU A 1 83 ? 0.848 -8.495 -10.807 1.00 89.88 83 GLU A N 1
ATOM 694 C CA . GLU A 1 83 ? 1.210 -7.531 -11.835 1.00 89.88 83 GLU A CA 1
ATOM 695 C C . GLU A 1 83 ? 2.225 -6.543 -11.263 1.00 89.88 83 GLU A C 1
ATOM 697 O O . GLU A 1 83 ? 2.033 -5.953 -10.196 1.00 89.88 83 GLU A O 1
ATOM 702 N N . VAL A 1 84 ? 3.324 -6.353 -11.987 1.00 91.06 84 VAL A N 1
ATOM 703 C CA . VAL A 1 84 ? 4.373 -5.410 -11.618 1.00 91.06 84 VAL A CA 1
ATOM 704 C C . VAL A 1 84 ? 4.476 -4.341 -12.683 1.00 91.06 84 VAL A C 1
ATOM 706 O O . VAL A 1 84 ? 4.972 -4.578 -13.780 1.00 91.06 84 VAL A O 1
ATOM 709 N N . TYR A 1 85 ? 4.063 -3.138 -12.323 1.00 90.38 85 TYR A N 1
ATOM 710 C CA . TYR A 1 85 ? 4.239 -1.941 -13.126 1.00 90.38 85 TYR A CA 1
ATOM 711 C C . TYR A 1 85 ? 5.533 -1.251 -12.723 1.00 90.38 85 TYR A C 1
ATOM 713 O O . TYR A 1 85 ? 5.848 -1.161 -11.532 1.00 90.38 85 TYR A O 1
ATOM 721 N N . TYR A 1 86 ? 6.292 -0.755 -13.695 1.00 89.50 86 TYR A N 1
ATOM 722 C CA . TYR A 1 86 ? 7.558 -0.091 -13.425 1.00 89.50 86 TYR A CA 1
ATOM 723 C C . TYR A 1 86 ? 7.929 0.958 -14.473 1.00 89.50 86 TYR A C 1
ATOM 725 O O . TYR A 1 86 ? 7.471 0.948 -15.614 1.00 89.50 86 TYR A O 1
ATOM 733 N N . GLY A 1 87 ? 8.787 1.888 -14.073 1.00 86.62 87 GLY A N 1
ATOM 734 C CA . GLY A 1 87 ? 9.274 2.968 -14.925 1.00 86.62 87 GLY A CA 1
ATOM 735 C C . GLY A 1 87 ? 10.304 3.823 -14.198 1.00 86.62 87 GLY A C 1
ATOM 736 O O . GLY A 1 87 ? 10.601 3.589 -13.025 1.00 86.62 87 GLY A O 1
ATOM 737 N N . LYS A 1 88 ? 10.852 4.822 -14.885 1.00 81.44 88 LYS A N 1
ATOM 738 C CA . LYS A 1 88 ? 11.697 5.845 -14.256 1.00 81.44 88 LYS A CA 1
ATOM 739 C C . LYS A 1 88 ? 10.845 7.017 -13.787 1.00 81.44 88 LYS A C 1
ATOM 741 O O . LYS A 1 88 ? 9.827 7.321 -14.398 1.00 81.44 88 LYS A O 1
ATOM 746 N N . SER A 1 89 ? 11.281 7.687 -12.723 1.00 71.94 89 SER A N 1
ATOM 747 C CA . SER A 1 89 ? 10.698 8.987 -12.363 1.00 71.94 89 SER A CA 1
ATOM 748 C C . SER A 1 89 ? 11.129 10.052 -13.382 1.00 71.94 89 SER A C 1
ATOM 750 O O . SER A 1 89 ? 12.221 9.948 -13.950 1.00 71.94 89 SER A O 1
ATOM 752 N N . GLU A 1 90 ? 10.299 11.073 -13.611 1.00 60.34 90 GLU A N 1
ATOM 753 C CA . GLU A 1 90 ? 10.662 12.199 -14.480 1.00 60.34 90 GLU A CA 1
ATOM 754 C C . GLU A 1 90 ? 11.963 12.865 -14.000 1.00 60.34 90 GLU A C 1
ATOM 756 O O . GLU A 1 90 ? 12.111 13.182 -12.822 1.00 60.34 90 GLU A O 1
ATOM 761 N N . GLY A 1 91 ? 12.928 13.036 -14.911 1.00 59.53 91 GLY A N 1
ATOM 762 C CA . GLY A 1 91 ? 14.203 13.716 -14.638 1.00 59.53 91 GLY A CA 1
ATOM 763 C C . GLY A 1 91 ? 15.227 12.941 -13.793 1.00 59.53 91 GLY A C 1
ATOM 764 O O . GLY A 1 91 ? 16.274 13.489 -13.459 1.00 59.53 91 GLY A O 1
ATOM 765 N N . GLU A 1 92 ? 14.969 11.676 -13.456 1.00 62.19 92 GLU A N 1
ATOM 766 C CA . GLU A 1 92 ? 15.665 10.980 -12.365 1.00 62.19 92 GLU A CA 1
ATOM 767 C C . GLU A 1 92 ? 16.390 9.686 -12.774 1.00 62.19 92 GLU A C 1
ATOM 769 O O . GLU A 1 92 ? 16.124 9.053 -13.800 1.00 62.19 92 GLU A O 1
ATOM 774 N N . LYS A 1 93 ? 17.297 9.241 -11.890 1.00 61.19 93 LYS A N 1
ATOM 775 C CA . LYS A 1 93 ? 17.974 7.929 -11.971 1.00 61.19 93 LYS A CA 1
ATOM 776 C C . LYS A 1 93 ? 17.193 6.808 -11.271 1.00 61.19 93 LYS A C 1
ATOM 778 O O . LYS A 1 93 ? 17.656 5.668 -11.266 1.00 61.19 93 LYS A O 1
ATOM 783 N N . PHE A 1 94 ? 16.075 7.123 -10.614 1.00 68.25 94 PHE A N 1
ATOM 784 C CA . PHE A 1 94 ? 15.376 6.200 -9.721 1.00 68.25 94 PHE A CA 1
ATOM 785 C C . PHE A 1 94 ? 14.129 5.571 -10.338 1.00 68.25 94 PHE A C 1
ATOM 787 O O . PHE A 1 94 ? 13.297 6.243 -10.952 1.00 68.25 94 PHE A O 1
ATOM 794 N N . ASP A 1 95 ? 13.984 4.273 -10.076 1.00 82.38 95 ASP A N 1
ATOM 795 C CA . ASP A 1 95 ? 12.861 3.467 -10.536 1.00 82.38 95 ASP A CA 1
ATOM 796 C C . ASP A 1 95 ? 11.643 3.591 -9.605 1.00 82.38 95 ASP A C 1
ATOM 798 O O . ASP A 1 95 ? 11.775 3.564 -8.368 1.00 82.38 95 ASP A O 1
ATOM 802 N N . ARG A 1 96 ? 10.462 3.669 -10.222 1.00 89.12 96 ARG A N 1
ATOM 803 C CA . ARG A 1 96 ? 9.137 3.534 -9.607 1.00 89.12 96 ARG A CA 1
ATOM 804 C C . ARG A 1 96 ? 8.605 2.130 -9.861 1.00 89.12 96 ARG A C 1
ATOM 806 O O . ARG A 1 96 ? 8.858 1.545 -10.914 1.00 89.12 96 ARG A O 1
ATOM 813 N N . ILE A 1 97 ? 7.848 1.622 -8.896 1.00 92.56 97 ILE A N 1
ATOM 814 C CA . ILE A 1 97 ? 7.125 0.358 -8.987 1.00 92.56 97 ILE A CA 1
ATOM 815 C C . ILE A 1 97 ? 5.673 0.527 -8.552 1.00 92.56 97 ILE A C 1
ATOM 817 O O . ILE A 1 97 ? 5.345 1.415 -7.760 1.00 92.56 97 ILE A O 1
ATOM 821 N N . LYS A 1 98 ? 4.828 -0.387 -9.001 1.00 92.69 98 LYS A N 1
ATOM 822 C CA . LYS A 1 98 ? 3.518 -0.636 -8.418 1.00 92.69 98 LYS A CA 1
ATOM 823 C C . LYS A 1 98 ? 3.215 -2.123 -8.556 1.00 92.69 98 LYS A C 1
ATOM 825 O O . LYS A 1 98 ? 3.204 -2.659 -9.657 1.00 92.69 98 LYS A O 1
ATOM 830 N N . LEU A 1 99 ? 3.043 -2.777 -7.416 1.00 93.44 99 LEU A N 1
ATOM 831 C CA . LEU A 1 99 ? 2.564 -4.146 -7.299 1.00 93.44 99 LEU A CA 1
ATOM 832 C C . LEU A 1 99 ? 1.041 -4.137 -7.208 1.00 93.44 99 LEU A C 1
ATOM 834 O O . LEU A 1 99 ? 0.485 -3.414 -6.372 1.00 93.44 99 LEU A O 1
ATOM 838 N N . GLU A 1 100 ? 0.392 -4.950 -8.030 1.00 91.12 100 GLU A N 1
ATOM 839 C CA . GLU A 1 100 ? -1.046 -5.193 -7.978 1.00 91.12 100 GLU A CA 1
ATOM 840 C C . GLU A 1 100 ? -1.349 -6.683 -8.048 1.00 91.12 100 GLU A C 1
ATOM 842 O O . GLU A 1 100 ? -0.627 -7.452 -8.679 1.00 91.12 100 GLU A O 1
ATOM 847 N N . ILE A 1 101 ? -2.436 -7.108 -7.407 1.00 90.12 101 ILE A N 1
ATOM 848 C CA . ILE A 1 101 ? -2.927 -8.468 -7.625 1.00 90.12 101 ILE A CA 1
ATOM 849 C C . ILE A 1 101 ? -3.337 -8.638 -9.092 1.00 90.12 101 ILE A C 1
ATOM 851 O O . ILE A 1 101 ? -3.820 -7.699 -9.728 1.00 90.12 101 ILE A O 1
ATOM 855 N N . ASP A 1 102 ? -3.144 -9.841 -9.622 1.00 87.38 102 ASP A N 1
ATOM 856 C CA . ASP A 1 102 ? -3.494 -10.159 -11.001 1.00 87.38 102 ASP A CA 1
ATOM 857 C C . ASP A 1 102 ? -5.018 -10.162 -11.231 1.00 87.38 102 ASP A C 1
ATOM 859 O O . ASP A 1 102 ? -5.822 -10.248 -10.295 1.00 87.38 102 ASP A O 1
ATOM 863 N N . CYS A 1 103 ? -5.427 -10.083 -12.498 1.00 83.75 103 CYS A N 1
ATOM 864 C CA . CYS A 1 103 ? -6.836 -10.000 -12.884 1.00 83.75 103 CYS A CA 1
ATOM 865 C C . CYS A 1 103 ? -7.694 -11.185 -12.398 1.00 83.75 103 CYS A C 1
ATOM 867 O O . CYS A 1 103 ? -8.859 -10.995 -12.040 1.00 83.75 103 CYS A O 1
ATOM 869 N N . TYR A 1 104 ? -7.142 -12.400 -12.336 1.00 86.31 104 TYR A N 1
ATOM 870 C CA . TYR A 1 104 ? -7.867 -13.568 -11.841 1.00 86.31 104 TYR A CA 1
ATOM 871 C C . TYR A 1 104 ? -8.113 -13.442 -10.336 1.00 86.31 104 TYR A C 1
ATOM 873 O O . TYR A 1 104 ? -9.238 -13.625 -9.861 1.00 86.31 104 TYR A O 1
ATOM 881 N N . SER A 1 105 ? -7.085 -13.045 -9.592 1.00 87.69 105 SER A N 1
ATOM 882 C CA . SER A 1 105 ? -7.182 -12.792 -8.156 1.00 87.69 105 SER A CA 1
ATOM 883 C C . SER A 1 105 ? -8.132 -11.640 -7.818 1.00 87.69 105 SER A C 1
ATOM 885 O O . SER A 1 105 ? -8.843 -11.718 -6.813 1.00 87.69 105 SER A O 1
ATOM 887 N N . TRP A 1 106 ? -8.216 -10.611 -8.670 1.00 86.12 106 TRP A N 1
ATOM 888 C CA . TRP A 1 106 ? -9.242 -9.565 -8.578 1.00 86.12 106 TRP A CA 1
ATOM 889 C C . TRP A 1 106 ? -10.655 -10.136 -8.683 1.00 86.12 106 TRP A C 1
ATOM 891 O O . TRP A 1 106 ? -11.473 -9.901 -7.793 1.00 86.12 106 TRP A O 1
ATOM 901 N N . ASN A 1 107 ? -10.931 -10.924 -9.723 1.00 85.69 107 ASN A N 1
ATOM 902 C CA . ASN A 1 107 ? -12.249 -11.531 -9.932 1.00 85.69 107 ASN A CA 1
ATOM 903 C C . ASN A 1 107 ? -12.642 -12.456 -8.770 1.00 85.69 107 ASN A C 1
ATOM 905 O O . ASN A 1 107 ? -13.785 -12.447 -8.306 1.00 85.69 107 ASN A O 1
ATOM 909 N N . LEU A 1 108 ? -11.682 -13.223 -8.247 1.00 86.88 108 LEU A N 1
ATOM 910 C CA . LEU A 1 108 ? -11.900 -14.071 -7.079 1.00 86.88 108 LEU A CA 1
ATOM 911 C C . LEU A 1 108 ? -12.206 -13.243 -5.822 1.00 86.88 108 LEU A C 1
ATOM 913 O O . LEU A 1 108 ? -13.145 -13.559 -5.090 1.00 86.88 108 LEU A O 1
ATOM 917 N N . ALA A 1 109 ? -11.441 -12.178 -5.569 1.00 86.31 109 ALA A N 1
ATOM 918 C CA . ALA A 1 109 ? -11.685 -11.274 -4.449 1.00 86.31 109 ALA A CA 1
ATOM 919 C C . ALA A 1 109 ? -13.082 -10.647 -4.532 1.00 86.31 109 ALA A C 1
ATOM 921 O O . ALA A 1 109 ? -13.794 -10.607 -3.527 1.00 86.31 109 ALA A O 1
ATOM 922 N N . ASP A 1 110 ? -13.487 -10.202 -5.721 1.00 83.88 110 ASP A N 1
ATOM 923 C CA . ASP A 1 110 ? -14.785 -9.575 -5.950 1.00 83.88 110 ASP A CA 1
ATOM 924 C C . ASP A 1 110 ? -15.950 -10.549 -5.708 1.00 83.88 110 ASP A C 1
ATOM 926 O O . ASP A 1 110 ? -16.893 -10.224 -4.983 1.00 83.88 110 ASP A O 1
ATOM 930 N N . SER A 1 111 ? -15.839 -11.793 -6.182 1.00 85.12 111 SER A N 1
ATOM 931 C CA . SER A 1 111 ? -16.803 -12.864 -5.880 1.00 85.12 111 SER A CA 1
ATOM 932 C C . SER A 1 111 ? -16.919 -13.147 -4.369 1.00 85.12 111 SER A C 1
ATOM 934 O O . SER A 1 111 ? -18.019 -13.255 -3.808 1.00 85.12 111 SER A O 1
ATOM 936 N N . ILE A 1 112 ? -15.787 -13.179 -3.654 1.00 85.44 112 ILE A N 1
ATOM 937 C CA . ILE A 1 112 ? -15.775 -13.331 -2.189 1.00 85.44 112 ILE A CA 1
ATOM 938 C C . ILE A 1 112 ? -16.475 -12.145 -1.511 1.00 85.44 112 ILE A C 1
ATOM 940 O O . ILE A 1 112 ? -17.193 -12.337 -0.528 1.00 85.44 112 ILE A O 1
ATOM 944 N N . VAL A 1 113 ? -16.287 -10.917 -2.000 1.00 83.94 113 VAL A N 1
ATOM 945 C CA . VAL A 1 113 ? -16.979 -9.755 -1.430 1.00 83.94 113 VAL A CA 1
ATOM 946 C C . VAL A 1 113 ? -18.482 -9.855 -1.654 1.00 83.94 113 VAL A C 1
ATOM 948 O O . VAL A 1 113 ? -19.226 -9.683 -0.691 1.00 83.94 113 VAL A O 1
ATOM 951 N N . HIS A 1 114 ? -18.933 -10.184 -2.866 1.00 82.94 114 HIS A N 1
ATOM 952 C CA . HIS A 1 114 ? -20.357 -10.332 -3.177 1.00 82.94 114 HIS A CA 1
ATOM 953 C C . HIS A 1 114 ? -21.052 -11.353 -2.266 1.00 82.94 114 HIS A C 1
ATOM 955 O O . HIS A 1 114 ? -22.152 -11.087 -1.781 1.00 82.94 114 HIS A O 1
ATOM 961 N N . SER A 1 115 ? -20.383 -12.466 -1.947 1.00 83.25 115 SER A N 1
ATOM 962 C CA . SER A 1 115 ? -20.912 -13.469 -1.009 1.00 83.25 115 SER A CA 1
ATOM 963 C C . SER A 1 115 ? -20.879 -13.031 0.465 1.00 83.25 115 SER A C 1
ATOM 965 O O . SER A 1 115 ? -21.776 -13.393 1.221 1.00 83.25 115 SER A O 1
ATOM 967 N N . LYS A 1 116 ? -19.890 -12.230 0.893 1.00 73.94 116 LYS A N 1
ATOM 968 C CA . LYS A 1 116 ? -19.691 -11.835 2.307 1.00 73.94 116 LYS A CA 1
ATOM 969 C C . LYS A 1 116 ? -20.219 -10.442 2.680 1.00 73.94 116 LYS A C 1
ATOM 971 O O . LYS A 1 116 ? -20.131 -10.049 3.845 1.00 73.94 116 LYS A O 1
ATOM 976 N N . LYS A 1 117 ? -20.751 -9.673 1.723 1.00 69.00 117 LYS A N 1
ATOM 977 C CA . LYS A 1 117 ? -21.092 -8.244 1.891 1.00 69.00 117 LYS A CA 1
ATOM 978 C C . LYS A 1 117 ? -22.116 -7.962 2.995 1.00 69.00 117 LYS A C 1
ATOM 980 O O . LYS A 1 117 ? -22.118 -6.862 3.527 1.00 69.00 117 LYS A O 1
ATOM 985 N N . LYS A 1 118 ? -22.995 -8.901 3.348 1.00 66.81 118 LYS A N 1
ATOM 986 C CA . LYS A 1 118 ? -24.017 -8.651 4.382 1.00 66.81 118 LYS A CA 1
ATOM 987 C C . LYS A 1 118 ? -23.465 -8.719 5.813 1.00 66.81 118 LYS A C 1
ATOM 989 O O . LYS A 1 118 ? -23.946 -7.980 6.664 1.00 66.81 118 LYS A O 1
ATOM 994 N N . ASP A 1 119 ? -22.400 -9.490 6.048 1.00 73.12 119 ASP A N 1
ATOM 995 C CA . ASP A 1 119 ? -21.941 -9.825 7.410 1.00 73.12 119 ASP A CA 1
ATOM 996 C C . ASP A 1 119 ? -20.591 -9.202 7.792 1.00 73.12 119 ASP A C 1
ATOM 998 O O . ASP A 1 119 ? -20.132 -9.293 8.935 1.00 73.12 119 ASP A O 1
ATOM 1002 N N . TYR A 1 120 ? -19.906 -8.560 6.845 1.00 79.50 120 TYR A N 1
ATOM 1003 C CA . TYR A 1 120 ? -18.577 -8.026 7.103 1.00 79.50 120 TYR A CA 1
ATOM 1004 C C . TYR A 1 120 ? -18.639 -6.649 7.778 1.00 79.50 120 TYR A C 1
ATOM 1006 O O . TYR A 1 120 ? -19.004 -5.653 7.164 1.00 79.50 120 TYR A O 1
ATOM 1014 N N . LYS A 1 121 ? -18.200 -6.561 9.041 1.00 76.50 121 LYS A N 1
ATOM 1015 C CA . LYS A 1 121 ? -18.293 -5.343 9.877 1.00 76.50 121 LYS A CA 1
ATOM 1016 C C . LYS A 1 121 ? -17.699 -4.070 9.255 1.00 76.50 121 LYS A C 1
ATOM 1018 O O . LYS A 1 121 ? -18.102 -2.971 9.621 1.00 76.50 121 LYS A O 1
ATOM 1023 N N . MET A 1 122 ? -16.732 -4.189 8.345 1.00 79.56 122 MET A N 1
ATOM 1024 C CA . MET A 1 122 ? -16.019 -3.046 7.765 1.00 79.56 122 MET A CA 1
ATOM 1025 C C . MET A 1 122 ? -16.170 -2.988 6.243 1.00 79.56 122 MET A C 1
ATOM 1027 O O . MET A 1 122 ? -15.187 -2.954 5.509 1.00 79.56 122 MET A O 1
ATOM 1031 N N . LEU A 1 123 ? -17.410 -2.976 5.751 1.00 78.88 123 LEU A N 1
ATOM 1032 C CA . LEU A 1 123 ? -17.696 -2.994 4.310 1.00 78.88 123 LEU A CA 1
ATOM 1033 C C . LEU A 1 123 ? -16.948 -1.921 3.533 1.00 78.88 123 LEU A C 1
ATOM 1035 O O . LEU A 1 123 ? -16.418 -2.213 2.467 1.00 78.88 123 LEU A O 1
ATOM 1039 N N . LYS A 1 124 ? -16.841 -0.703 4.076 1.00 78.06 124 LYS A N 1
ATOM 1040 C CA . LYS A 1 124 ? -16.161 0.426 3.417 1.00 78.06 124 LYS A CA 1
ATOM 1041 C C . LYS A 1 124 ? -14.700 0.141 3.057 1.00 78.06 124 LYS A C 1
ATOM 1043 O O . LYS A 1 124 ? -14.153 0.882 2.253 1.00 78.0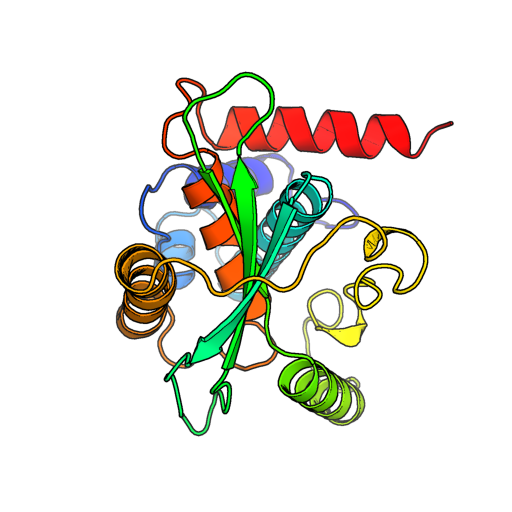6 124 LYS A O 1
ATOM 1048 N N . ILE A 1 125 ? -14.087 -0.890 3.654 1.00 81.62 125 ILE A N 1
ATOM 1049 C CA . ILE A 1 125 ? -12.720 -1.307 3.342 1.00 81.62 125 ILE A CA 1
ATOM 1050 C C . ILE A 1 125 ? -12.614 -2.632 2.552 1.00 81.62 125 ILE A C 1
ATOM 1052 O O . ILE A 1 125 ? -11.535 -3.224 2.471 1.00 81.62 125 ILE A O 1
ATOM 1056 N N . LEU A 1 126 ? -13.703 -3.122 1.961 1.00 82.06 126 LEU A N 1
ATOM 1057 C CA . LEU A 1 126 ? -13.677 -4.289 1.074 1.00 82.06 126 LEU A CA 1
ATOM 1058 C C . LEU A 1 126 ? -13.329 -3.916 -0.365 1.00 82.06 126 LEU A C 1
ATOM 1060 O O . LEU A 1 126 ? -13.594 -2.803 -0.808 1.00 82.06 126 LEU A O 1
ATOM 1064 N N . PHE A 1 127 ? -12.780 -4.887 -1.097 1.00 70.56 127 PHE A N 1
ATOM 1065 C CA . PHE A 1 127 ? -12.374 -4.761 -2.500 1.00 70.56 127 PHE A CA 1
ATOM 1066 C C . PHE A 1 127 ? -13.448 -4.118 -3.396 1.00 70.56 127 PHE A C 1
ATOM 1068 O O . PHE A 1 127 ? -13.141 -3.147 -4.078 1.00 70.56 127 PHE A O 1
ATOM 1075 N N . SER A 1 128 ? -14.714 -4.551 -3.310 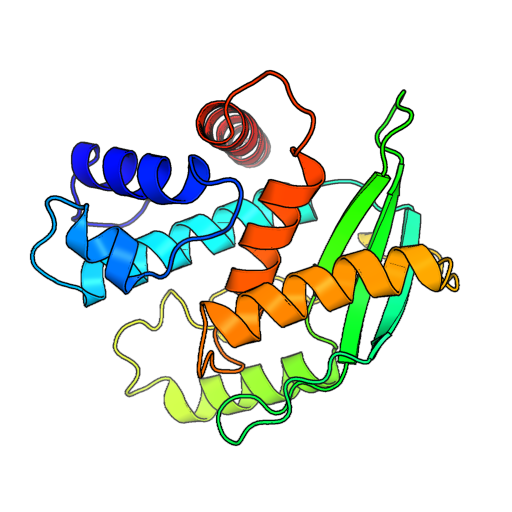1.00 60.72 128 SER A N 1
ATOM 1076 C CA . SER A 1 128 ? -15.805 -4.010 -4.147 1.00 60.72 128 SER A CA 1
ATOM 1077 C C . SER A 1 128 ? -16.104 -2.525 -3.904 1.00 60.72 128 SER A C 1
ATOM 1079 O O . SER A 1 128 ? -16.654 -1.850 -4.764 1.00 60.72 128 SER A O 1
ATOM 1081 N N . ASN A 1 129 ? -15.809 -2.020 -2.702 1.00 52.41 129 ASN A N 1
ATOM 1082 C CA . ASN A 1 129 ? -16.064 -0.629 -2.327 1.00 52.41 129 ASN A CA 1
ATOM 1083 C C . ASN A 1 129 ? -14.875 0.280 -2.637 1.00 52.41 129 ASN A C 1
ATOM 1085 O O . ASN A 1 129 ? -14.976 1.488 -2.441 1.00 52.41 129 ASN A O 1
ATOM 1089 N N . TYR A 1 130 ? -13.768 -0.287 -3.120 1.00 58.75 130 TYR A N 1
ATOM 1090 C CA . TYR A 1 130 ? -12.560 0.465 -3.413 1.00 58.75 130 TYR A CA 1
ATOM 1091 C C . TYR A 1 130 ? -12.437 0.994 -4.821 1.00 58.75 130 TYR A C 1
ATOM 1093 O O . TYR A 1 130 ? -11.368 1.501 -5.134 1.00 58.75 130 TYR A O 1
ATOM 1101 N N . GLY A 1 131 ? -13.526 0.965 -5.602 1.00 50.62 131 GLY A N 1
ATOM 1102 C CA . GLY A 1 131 ? -13.751 1.907 -6.701 1.00 50.62 131 GLY A CA 1
ATOM 1103 C C . GLY A 1 131 ? -12.489 2.235 -7.489 1.00 50.62 131 GLY A C 1
ATOM 1104 O O . GLY A 1 131 ? -12.175 3.398 -7.709 1.00 50.62 131 GLY A O 1
ATOM 1105 N N . ARG A 1 132 ? -11.733 1.207 -7.854 1.00 52.62 132 ARG A N 1
ATOM 1106 C CA . ARG A 1 132 ? -10.681 1.307 -8.839 1.00 52.62 132 ARG A CA 1
ATOM 1107 C C . ARG A 1 132 ? -11.204 0.447 -9.959 1.00 52.62 132 ARG A C 1
ATOM 1109 O O . ARG A 1 132 ? -11.285 -0.770 -9.772 1.00 52.62 132 ARG A O 1
ATOM 1116 N N . PRO A 1 133 ? -11.621 1.042 -11.087 1.00 41.72 133 PRO A N 1
ATOM 1117 C CA . PRO A 1 133 ? -11.699 0.234 -12.280 1.00 41.72 133 PRO A CA 1
ATOM 1118 C C . PRO A 1 133 ? -10.316 -0.405 -12.378 1.00 41.72 133 PRO A C 1
ATOM 1120 O O . PRO A 1 133 ? -9.310 0.266 -12.120 1.00 41.72 133 PRO A O 1
ATOM 1123 N N . MET A 1 134 ? -10.253 -1.696 -12.695 1.00 41.69 134 MET A N 1
ATOM 1124 C CA . MET A 1 134 ? -9.169 -2.201 -13.528 1.00 41.69 134 MET A CA 1
ATOM 1125 C C . MET A 1 134 ? -8.774 -1.031 -14.427 1.00 41.69 134 MET A C 1
ATOM 1127 O O . MET A 1 134 ? -9.664 -0.637 -15.181 1.00 41.69 134 MET A O 1
ATOM 1131 N N . PHE A 1 135 ? -7.614 -0.386 -14.160 1.00 43.75 135 PHE A N 1
ATOM 1132 C CA . PHE A 1 135 ? -7.073 0.816 -14.826 1.00 43.75 135 PHE A CA 1
ATOM 1133 C C . PHE A 1 135 ? -7.991 1.225 -15.953 1.00 43.75 135 PHE A C 1
ATOM 1135 O O . PHE A 1 135 ? -8.009 0.396 -16.838 1.00 43.75 135 PHE A O 1
ATOM 1142 N N . ASN A 1 136 ? -8.755 2.325 -15.949 1.00 41.22 136 ASN A N 1
ATOM 1143 C CA . ASN A 1 136 ? -9.713 2.652 -17.025 1.00 41.22 136 ASN A CA 1
ATOM 1144 C C . ASN A 1 136 ? -9.193 2.137 -18.396 1.00 41.22 136 ASN A C 1
ATOM 1146 O O . ASN A 1 136 ? -8.270 2.728 -18.968 1.00 41.22 136 ASN A O 1
ATOM 1150 N N . ALA A 1 137 ? -9.635 0.932 -18.805 1.00 43.97 137 ALA A N 1
ATOM 1151 C CA . ALA A 1 137 ? -8.736 -0.055 -19.458 1.00 43.97 137 ALA A CA 1
ATOM 1152 C C . ALA A 1 137 ? -8.332 0.318 -20.867 1.00 43.97 137 ALA A C 1
ATOM 1154 O O . ALA A 1 137 ? -7.369 -0.220 -21.404 1.00 43.97 137 ALA A O 1
ATOM 1155 N N . GLU A 1 138 ? -9.018 1.300 -21.418 1.00 38.88 138 GLU A N 1
ATOM 1156 C CA . GLU A 1 138 ? -8.808 1.786 -22.766 1.00 38.88 138 GLU A CA 1
ATOM 1157 C C . GLU A 1 138 ? -8.136 3.165 -22.797 1.00 38.88 138 GLU A C 1
ATOM 1159 O O . GLU A 1 138 ? -7.518 3.511 -23.803 1.00 38.88 138 GLU A O 1
ATOM 1164 N N . ALA A 1 139 ? -8.178 3.940 -21.706 1.00 40.97 139 ALA A N 1
ATOM 1165 C CA . ALA A 1 139 ? -7.640 5.303 -21.682 1.00 40.97 139 ALA A CA 1
ATOM 1166 C C . ALA A 1 139 ? -6.189 5.375 -21.166 1.00 40.97 139 ALA A C 1
ATOM 1168 O O . ALA A 1 139 ? -5.363 6.049 -21.779 1.00 40.97 139 ALA A O 1
ATOM 1169 N N . GLU A 1 140 ? -5.848 4.656 -20.087 1.00 47.84 140 GLU A N 1
ATOM 1170 C CA . GLU A 1 140 ? -4.519 4.749 -19.443 1.00 47.84 140 GLU A CA 1
ATOM 1171 C C . GLU A 1 140 ? -3.571 3.589 -19.794 1.00 47.84 140 GLU A C 1
ATOM 1173 O O . GLU A 1 140 ? -2.356 3.789 -19.842 1.00 47.84 140 GLU A O 1
ATOM 1178 N N . LYS A 1 141 ? -4.087 2.404 -20.170 1.00 50.22 141 LYS A N 1
ATOM 1179 C CA . LYS A 1 141 ? -3.248 1.306 -20.708 1.00 50.22 141 LYS A CA 1
ATOM 1180 C C . LYS A 1 141 ? -2.543 1.674 -22.016 1.00 50.22 141 LYS A C 1
ATOM 1182 O O . LYS A 1 141 ? -1.606 0.990 -22.416 1.00 50.22 141 LYS A O 1
ATOM 1187 N N . ARG A 1 142 ? -2.958 2.766 -22.668 1.00 49.94 142 ARG A N 1
ATOM 1188 C CA . ARG A 1 142 ? -2.434 3.236 -23.958 1.00 49.94 142 ARG A CA 1
ATOM 1189 C C . ARG A 1 142 ? -0.927 3.551 -23.930 1.00 49.94 142 ARG A C 1
ATOM 1191 O O . ARG A 1 142 ? -0.320 3.620 -24.994 1.00 49.94 142 ARG A O 1
ATOM 1198 N N . TRP A 1 143 ? -0.326 3.679 -22.741 1.00 58.59 143 TRP A N 1
ATOM 1199 C CA . TRP A 1 143 ? 1.097 4.001 -22.552 1.00 58.59 143 TRP A CA 1
ATOM 1200 C C . TRP A 1 143 ? 1.932 2.910 -21.866 1.00 58.59 143 TRP A C 1
ATOM 1202 O O . TRP A 1 143 ? 3.156 3.029 -21.835 1.00 58.59 143 TRP A O 1
ATOM 1212 N N . ILE A 1 144 ? 1.309 1.848 -21.342 1.00 72.75 144 ILE A N 1
ATOM 1213 C CA . ILE A 1 144 ? 2.015 0.800 -20.593 1.00 72.75 144 ILE A CA 1
ATOM 1214 C C . ILE A 1 144 ? 2.382 -0.329 -21.551 1.00 72.75 144 ILE A C 1
ATOM 1216 O O . ILE A 1 144 ? 1.515 -0.984 -22.128 1.00 72.75 144 ILE A O 1
ATOM 1220 N N . ARG A 1 145 ? 3.683 -0.565 -21.727 1.00 78.88 145 ARG A N 1
ATOM 1221 C CA . ARG A 1 145 ? 4.187 -1.612 -22.621 1.00 78.88 145 ARG A CA 1
ATOM 1222 C C . ARG A 1 145 ? 4.491 -2.886 -21.844 1.00 78.88 145 ARG A C 1
ATOM 1224 O O . ARG A 1 145 ? 5.285 -2.856 -20.906 1.00 78.88 145 ARG A O 1
ATOM 1231 N N . ALA A 1 146 ? 3.953 -4.014 -22.299 1.00 77.69 146 ALA A N 1
ATOM 1232 C CA . ALA A 1 146 ? 4.373 -5.315 -21.795 1.00 77.69 146 ALA A CA 1
ATOM 1233 C C . ALA A 1 146 ? 5.874 -5.496 -22.056 1.00 77.69 146 ALA A C 1
ATOM 1235 O O . ALA A 1 146 ? 6.334 -5.431 -23.201 1.00 77.69 146 ALA A O 1
ATOM 1236 N N . LYS A 1 147 ? 6.653 -5.673 -20.990 1.00 79.81 147 LYS A N 1
ATOM 1237 C CA . LYS A 1 147 ? 8.097 -5.865 -21.085 1.00 79.81 147 LYS A CA 1
ATOM 1238 C C . LYS A 1 147 ? 8.566 -6.718 -19.930 1.00 79.81 147 LYS A C 1
ATOM 1240 O O . LYS A 1 147 ? 8.310 -6.402 -18.776 1.00 79.81 147 LYS A O 1
ATOM 1245 N N . VAL A 1 148 ? 9.341 -7.744 -20.270 1.00 76.56 148 VAL A N 1
ATOM 1246 C CA . VAL A 1 148 ? 9.967 -8.591 -19.264 1.00 76.56 148 VAL A CA 1
ATOM 1247 C C . VAL A 1 148 ? 10.923 -7.742 -18.429 1.00 76.56 148 VAL A C 1
ATOM 1249 O O . VAL A 1 148 ? 11.906 -7.175 -18.929 1.00 76.56 148 VAL A O 1
ATOM 1252 N N . MET A 1 149 ? 10.622 -7.636 -17.142 1.00 76.00 149 MET A N 1
ATOM 1253 C CA . MET A 1 149 ? 11.445 -6.944 -16.169 1.00 76.00 149 MET A CA 1
ATOM 1254 C C . MET A 1 149 ? 12.756 -7.715 -15.977 1.00 76.00 149 MET A C 1
ATOM 1256 O O . MET A 1 149 ? 12.795 -8.945 -15.987 1.00 76.00 149 MET A O 1
ATOM 1260 N N . LYS A 1 150 ? 13.867 -7.004 -15.740 1.00 78.50 150 LYS A N 1
ATOM 1261 C CA . LYS A 1 150 ? 15.142 -7.660 -15.407 1.00 78.50 150 LYS A CA 1
ATOM 1262 C C . LYS A 1 150 ? 14.954 -8.563 -14.181 1.00 78.50 150 LYS A C 1
ATOM 1264 O O . LYS A 1 150 ? 14.709 -8.062 -13.082 1.00 78.50 150 LYS A O 1
ATOM 1269 N N . TYR A 1 151 ? 15.143 -9.870 -14.370 1.00 73.69 151 TYR A N 1
ATOM 1270 C CA . TYR A 1 151 ? 14.828 -10.920 -13.392 1.00 73.69 151 TYR A CA 1
ATOM 1271 C C . TYR A 1 151 ? 15.345 -10.630 -11.973 1.00 73.69 151 TYR A C 1
ATOM 1273 O O . TYR A 1 151 ? 14.592 -10.700 -11.004 1.00 73.69 151 TYR A O 1
ATOM 1281 N N . ASN A 1 152 ? 16.607 -10.207 -11.839 1.00 80.56 152 ASN A N 1
ATOM 1282 C CA . ASN A 1 152 ? 17.205 -9.914 -10.531 1.00 80.56 152 ASN A CA 1
ATOM 1283 C C . ASN A 1 152 ? 16.522 -8.752 -9.800 1.00 80.56 152 ASN A C 1
ATOM 1285 O O . ASN A 1 152 ? 16.387 -8.779 -8.578 1.00 80.56 152 ASN A O 1
ATOM 1289 N N . TRP A 1 153 ? 16.093 -7.720 -10.527 1.00 81.50 153 TRP A N 1
ATOM 1290 C CA . TRP A 1 153 ? 15.432 -6.572 -9.915 1.00 81.50 153 TRP A CA 1
ATOM 1291 C C . TRP A 1 153 ? 14.015 -6.930 -9.472 1.00 81.50 153 TRP A C 1
ATOM 1293 O O . TRP A 1 153 ? 13.650 -6.669 -8.325 1.00 81.50 153 TRP A O 1
ATOM 1303 N N . CYS A 1 154 ? 13.280 -7.636 -10.331 1.00 75.12 154 CYS A N 1
ATOM 1304 C CA . CYS A 1 154 ? 11.972 -8.176 -9.995 1.00 75.12 154 CYS A CA 1
ATOM 1305 C C . CYS A 1 154 ? 12.011 -9.041 -8.731 1.00 75.12 154 CYS A C 1
ATOM 1307 O O . CYS A 1 154 ? 11.305 -8.767 -7.760 1.00 75.12 154 CYS A O 1
ATOM 1309 N N . LYS A 1 155 ? 12.891 -10.050 -8.714 1.00 78.56 155 LYS A N 1
ATOM 1310 C CA . LYS A 1 155 ? 13.040 -10.977 -7.589 1.00 78.56 155 LYS A CA 1
ATOM 1311 C C . LYS A 1 155 ? 13.346 -10.242 -6.286 1.00 78.56 155 LYS A C 1
ATOM 1313 O O . LYS A 1 155 ? 12.896 -10.658 -5.219 1.00 78.56 155 LYS A O 1
ATOM 1318 N N . ASN A 1 156 ? 14.066 -9.124 -6.360 1.00 87.25 156 ASN A N 1
ATOM 1319 C CA . ASN A 1 156 ? 14.303 -8.274 -5.201 1.00 87.25 156 ASN A CA 1
ATOM 1320 C C . ASN A 1 156 ? 13.032 -7.555 -4.745 1.00 87.25 156 ASN A C 1
ATOM 1322 O O . ASN A 1 156 ? 12.734 -7.577 -3.556 1.00 87.25 156 ASN A O 1
ATOM 1326 N N . VAL A 1 157 ? 12.277 -6.931 -5.649 1.00 88.94 157 VAL A N 1
ATOM 1327 C CA . VAL A 1 157 ? 11.040 -6.211 -5.306 1.00 88.94 157 VAL A CA 1
ATOM 1328 C C . VAL A 1 157 ? 9.982 -7.174 -4.756 1.00 88.94 157 VAL A C 1
ATOM 1330 O O . VAL A 1 157 ? 9.591 -7.077 -3.590 1.00 88.94 157 VAL A O 1
ATOM 1333 N N . VAL A 1 158 ? 9.591 -8.159 -5.564 1.00 89.44 158 VAL A N 1
ATOM 1334 C CA . VAL A 1 158 ? 8.548 -9.140 -5.237 1.00 89.44 158 VAL A CA 1
ATOM 1335 C C . VAL A 1 158 ? 8.971 -10.002 -4.046 1.00 89.44 158 VAL A C 1
ATOM 1337 O O . VAL A 1 158 ? 8.200 -10.202 -3.105 1.00 89.44 158 VAL A O 1
ATOM 1340 N N . GLY A 1 159 ? 10.233 -10.438 -4.006 1.00 89.50 159 GLY A N 1
ATOM 1341 C CA . GLY A 1 159 ? 10.767 -11.221 -2.892 1.00 89.50 159 GLY A CA 1
ATOM 1342 C C . GLY A 1 159 ? 10.848 -10.434 -1.582 1.00 89.50 159 GLY A C 1
ATOM 1343 O O . GLY A 1 159 ? 10.592 -10.992 -0.516 1.00 89.50 159 GLY A O 1
ATOM 1344 N N . ASN A 1 160 ? 11.155 -9.133 -1.619 1.00 91.31 160 ASN A N 1
ATOM 1345 C CA . ASN A 1 160 ? 11.129 -8.300 -0.414 1.00 91.31 160 ASN A CA 1
ATOM 1346 C C . ASN A 1 160 ? 9.712 -8.131 0.125 1.00 91.31 160 ASN A C 1
ATOM 1348 O O . ASN A 1 160 ? 9.514 -8.277 1.331 1.00 91.31 160 ASN A O 1
ATOM 1352 N N . PHE A 1 161 ? 8.733 -7.879 -0.746 1.00 92.19 161 PHE A N 1
ATOM 1353 C CA . PHE A 1 161 ? 7.337 -7.825 -0.326 1.00 92.19 161 PHE A CA 1
ATOM 1354 C C . PHE A 1 161 ? 6.865 -9.176 0.235 1.00 92.19 161 PHE A C 1
ATOM 1356 O O . PHE A 1 161 ? 6.300 -9.222 1.325 1.00 92.19 161 PHE A O 1
ATOM 1363 N N . THR A 1 162 ? 7.210 -10.286 -0.425 1.00 89.88 162 THR A N 1
ATOM 1364 C CA . THR A 1 162 ? 6.898 -11.648 0.047 1.00 89.88 162 THR A CA 1
ATOM 1365 C C . THR A 1 162 ? 7.417 -11.889 1.466 1.00 89.88 162 THR A C 1
ATOM 1367 O O . THR A 1 162 ? 6.694 -12.416 2.309 1.00 89.88 162 THR A O 1
ATOM 1370 N N . ARG A 1 163 ? 8.651 -11.460 1.775 1.00 89.19 163 ARG A N 1
ATOM 1371 C CA . ARG A 1 163 ? 9.221 -11.567 3.132 1.00 89.19 163 ARG A CA 1
ATOM 1372 C C . ARG A 1 163 ? 8.467 -10.721 4.158 1.00 89.19 163 ARG A C 1
ATOM 1374 O O . ARG A 1 163 ? 8.286 -11.178 5.280 1.00 89.19 163 ARG A O 1
ATOM 1381 N N . ILE A 1 164 ? 8.021 -9.518 3.788 1.00 89.75 164 ILE A N 1
ATOM 1382 C CA . ILE A 1 164 ? 7.198 -8.669 4.668 1.00 89.75 164 ILE A CA 1
ATOM 1383 C C . ILE A 1 164 ? 5.874 -9.373 4.971 1.00 89.75 164 ILE A C 1
ATOM 1385 O O . ILE A 1 164 ? 5.476 -9.469 6.129 1.00 89.75 164 ILE A O 1
ATOM 1389 N N . VAL A 1 165 ? 5.213 -9.929 3.955 1.00 88.94 165 VAL A N 1
ATOM 1390 C CA . VAL A 1 165 ? 3.954 -10.650 4.159 1.00 88.94 165 VAL A CA 1
ATOM 1391 C C . VAL A 1 165 ? 4.158 -11.878 5.046 1.00 88.94 165 VAL A C 1
ATOM 1393 O O . VAL A 1 165 ? 3.444 -12.034 6.035 1.00 88.94 165 VAL A O 1
ATOM 1396 N N . LYS A 1 166 ? 5.174 -12.697 4.752 1.00 86.12 166 LYS A N 1
ATOM 1397 C CA . LYS A 1 166 ? 5.491 -13.913 5.514 1.00 86.12 166 LYS A CA 1
ATOM 1398 C C . LYS A 1 166 ? 6.011 -13.648 6.930 1.00 86.12 166 LYS A C 1
ATOM 1400 O O . LYS A 1 166 ? 6.040 -14.601 7.691 1.00 86.12 166 LYS A O 1
ATOM 1405 N N . GLY A 1 167 ? 6.441 -12.430 7.275 1.00 85.38 167 GLY A N 1
ATOM 1406 C CA . GLY A 1 167 ? 6.981 -12.094 8.604 1.00 85.38 167 GLY A CA 1
ATOM 1407 C C . GLY A 1 167 ? 6.142 -11.119 9.438 1.00 85.38 167 GLY A C 1
ATOM 1408 O O . GLY A 1 167 ? 6.304 -11.058 10.650 1.00 85.38 167 GLY A O 1
ATOM 1409 N N . THR A 1 168 ? 5.270 -10.324 8.815 1.00 85.81 168 THR A N 1
ATOM 1410 C CA . THR A 1 168 ? 4.474 -9.290 9.504 1.00 85.81 168 THR A CA 1
ATOM 1411 C C . THR A 1 168 ? 2.977 -9.481 9.294 1.00 85.81 168 THR A C 1
ATOM 1413 O O . THR A 1 168 ? 2.190 -9.251 10.212 1.00 85.81 168 THR A O 1
ATOM 1416 N N . TYR A 1 169 ? 2.564 -9.914 8.102 1.00 84.06 169 TYR A N 1
ATOM 1417 C CA . TYR A 1 169 ? 1.156 -10.061 7.727 1.00 84.06 169 TYR A CA 1
ATOM 1418 C C . TYR A 1 169 ? 0.744 -11.527 7.610 1.00 84.06 169 TYR A C 1
ATOM 1420 O O . TYR A 1 169 ? 0.080 -11.925 6.648 1.00 84.06 169 TYR A O 1
ATOM 1428 N N . HIS A 1 170 ? 1.142 -12.335 8.594 1.00 75.69 170 HIS A N 1
ATOM 1429 C CA . HIS A 1 170 ? 0.737 -13.732 8.681 1.00 75.69 170 HIS A CA 1
ATOM 1430 C C . HIS A 1 170 ? -0.793 -13.829 8.539 1.00 75.69 170 HIS A C 1
ATOM 1432 O O . HIS A 1 170 ? -1.529 -13.178 9.279 1.00 75.69 170 HIS A O 1
ATOM 1438 N N . HIS A 1 171 ? -1.264 -14.609 7.563 1.00 81.75 171 HIS A N 1
ATOM 1439 C CA . HIS A 1 171 ? -2.689 -14.814 7.250 1.00 81.75 171 HIS A CA 1
ATOM 1440 C C . HIS A 1 171 ? -3.435 -13.635 6.606 1.00 81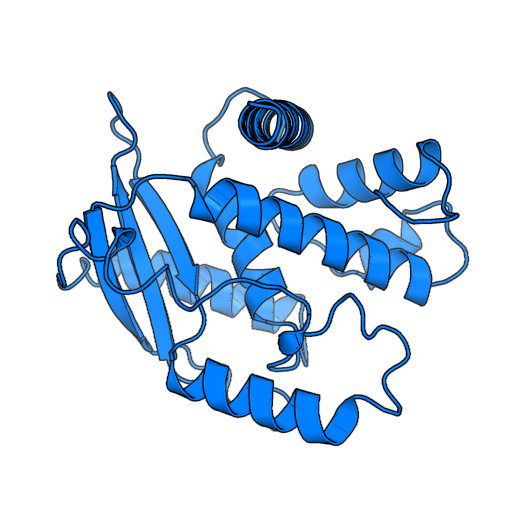.75 171 HIS A C 1
ATOM 1442 O O . HIS A 1 171 ? -4.665 -13.565 6.686 1.00 81.75 171 HIS A O 1
ATOM 1448 N N . ILE A 1 172 ? -2.738 -12.716 5.928 1.00 87.94 172 ILE A N 1
ATOM 1449 C CA . ILE A 1 172 ? -3.420 -11.669 5.159 1.00 87.94 172 ILE A CA 1
ATOM 1450 C C . ILE A 1 172 ? -4.335 -12.276 4.096 1.00 87.94 172 ILE A C 1
ATOM 1452 O O . ILE A 1 172 ? -3.886 -12.990 3.204 1.00 87.94 172 ILE A O 1
ATOM 1456 N N . SER A 1 173 ? -5.632 -11.985 4.176 1.00 89.62 173 SER A N 1
ATOM 1457 C CA . SER A 1 173 ? -6.593 -12.497 3.203 1.00 89.62 173 SER A CA 1
ATOM 1458 C C . SER A 1 173 ? -6.412 -11.852 1.833 1.00 89.62 173 SER A C 1
ATOM 1460 O O . SER A 1 173 ? -6.000 -10.690 1.755 1.00 89.62 173 SER A O 1
ATOM 1462 N N . LEU A 1 174 ? -6.888 -12.524 0.784 1.00 88.31 174 LEU A N 1
ATOM 1463 C CA . LEU A 1 174 ? -6.999 -11.937 -0.556 1.00 88.31 174 LEU A CA 1
ATOM 1464 C C . LEU A 1 174 ? -7.725 -10.572 -0.543 1.00 88.31 174 LEU A C 1
ATOM 1466 O O . LEU A 1 174 ? -7.287 -9.635 -1.195 1.00 88.31 174 LEU A O 1
ATOM 1470 N N . LEU A 1 175 ? -8.738 -10.411 0.319 1.00 87.94 175 LEU A N 1
ATOM 1471 C CA . LEU A 1 175 ? -9.498 -9.164 0.505 1.00 87.94 175 LEU A CA 1
ATOM 1472 C C . LEU A 1 175 ? -8.710 -7.985 1.095 1.00 87.94 175 LEU A C 1
ATOM 1474 O O . LEU A 1 175 ? -9.247 -6.882 1.197 1.00 87.94 175 LEU A O 1
ATOM 1478 N N . HIS A 1 176 ? -7.455 -8.174 1.502 1.00 89.25 176 HIS A N 1
ATOM 1479 C CA . HIS A 1 176 ? -6.649 -7.103 2.100 1.00 89.25 176 HIS A CA 1
ATOM 1480 C C . HIS A 1 176 ? -5.222 -7.026 1.564 1.00 89.25 176 HIS A C 1
ATOM 1482 O O . HIS A 1 176 ? -4.524 -6.067 1.885 1.00 89.25 176 HIS A O 1
ATOM 1488 N N . ILE A 1 177 ? -4.781 -7.976 0.733 1.00 91.50 177 ILE A N 1
ATOM 1489 C CA . ILE A 1 177 ? -3.387 -8.024 0.277 1.00 91.50 177 ILE A CA 1
ATOM 1490 C C . ILE A 1 177 ? -2.998 -6.842 -0.613 1.00 91.50 177 ILE A C 1
ATOM 1492 O O . ILE A 1 177 ? -1.904 -6.312 -0.429 1.00 91.50 177 ILE A O 1
ATOM 1496 N N . GLN A 1 178 ? -3.904 -6.351 -1.468 1.00 92.50 178 GLN A N 1
ATOM 1497 C CA . GLN A 1 178 ? -3.636 -5.153 -2.273 1.00 92.50 178 GLN A CA 1
ATOM 1498 C C . GLN A 1 178 ? -3.282 -3.955 -1.387 1.00 92.50 178 GLN A C 1
ATOM 1500 O O . GLN A 1 178 ? -2.343 -3.237 -1.674 1.00 92.50 178 GLN A O 1
ATOM 1505 N N . LYS A 1 179 ? -3.922 -3.803 -0.224 1.00 92.44 179 LYS A N 1
ATOM 1506 C CA . LYS A 1 179 ? -3.643 -2.698 0.709 1.00 92.44 179 LYS A CA 1
ATOM 1507 C C . LYS A 1 179 ? -2.227 -2.797 1.283 1.00 92.44 179 LYS A C 1
ATOM 1509 O O . LYS A 1 179 ? -1.556 -1.794 1.506 1.00 92.44 179 LYS A O 1
ATOM 1514 N N . ALA A 1 180 ? -1.751 -4.016 1.537 1.00 93.50 180 ALA A N 1
ATOM 1515 C CA . ALA A 1 180 ? -0.365 -4.229 1.943 1.00 93.50 180 ALA A CA 1
ATOM 1516 C C . ALA A 1 180 ? 0.614 -3.934 0.793 1.00 93.50 180 ALA A C 1
ATOM 1518 O O . ALA A 1 180 ? 1.680 -3.371 1.048 1.00 93.50 180 ALA A O 1
ATOM 1519 N N . MET A 1 181 ? 0.249 -4.270 -0.452 1.00 94.06 181 MET A N 1
ATOM 1520 C CA . MET A 1 181 ? 1.003 -3.872 -1.646 1.00 94.06 181 MET A CA 1
ATOM 1521 C C . MET A 1 181 ? 1.030 -2.349 -1.802 1.00 94.06 181 MET A C 1
ATOM 1523 O O . MET A 1 181 ? 2.093 -1.799 -2.054 1.00 94.06 181 MET A O 1
ATOM 1527 N N . ASP A 1 182 ? -0.082 -1.655 -1.568 1.00 94.38 182 ASP A N 1
ATOM 1528 C CA . ASP A 1 182 ? -0.191 -0.198 -1.672 1.00 94.38 182 ASP A CA 1
ATOM 1529 C C . ASP A 1 182 ? 0.750 0.516 -0.691 1.00 94.38 182 ASP A C 1
ATOM 1531 O O . ASP A 1 182 ? 1.491 1.425 -1.077 1.00 94.38 182 ASP A O 1
ATOM 1535 N N . GLU A 1 183 ? 0.803 0.049 0.563 1.00 95.69 183 GLU A N 1
ATOM 1536 C CA . GLU A 1 183 ? 1.766 0.553 1.549 1.00 95.69 183 GLU A CA 1
ATOM 1537 C C . GLU A 1 183 ? 3.210 0.329 1.091 1.00 95.69 183 GLU A C 1
ATOM 1539 O O . GLU A 1 183 ? 4.060 1.220 1.188 1.00 95.69 183 GLU A O 1
ATOM 1544 N N . TYR A 1 184 ? 3.492 -0.876 0.586 1.00 95.50 184 TYR A N 1
ATOM 1545 C CA . TYR A 1 184 ? 4.815 -1.247 0.107 1.00 95.50 184 TYR A CA 1
ATOM 1546 C C . TYR A 1 184 ? 5.238 -0.391 -1.090 1.00 95.50 184 TYR A C 1
ATOM 1548 O O . TYR A 1 184 ? 6.342 0.155 -1.082 1.00 95.50 184 TYR A O 1
ATOM 1556 N N . ASN A 1 185 ? 4.352 -0.217 -2.070 1.00 94.69 185 ASN A N 1
ATOM 1557 C CA . ASN A 1 185 ? 4.557 0.603 -3.258 1.00 94.69 185 ASN A CA 1
ATOM 1558 C C . ASN A 1 185 ? 4.894 2.043 -2.865 1.00 94.69 185 ASN A C 1
ATOM 1560 O O . ASN A 1 185 ? 5.901 2.591 -3.315 1.00 94.69 185 ASN A O 1
ATOM 1564 N N . PHE A 1 186 ? 4.102 2.633 -1.964 1.00 94.94 186 PHE A N 1
ATOM 1565 C CA . PHE A 1 186 ? 4.332 3.985 -1.466 1.00 94.94 186 PHE A CA 1
ATOM 1566 C C . PHE A 1 186 ? 5.694 4.114 -0.777 1.00 94.94 186 PHE A C 1
ATOM 1568 O O . PHE A 1 186 ? 6.516 4.957 -1.147 1.00 94.94 186 PHE A O 1
ATOM 1575 N N . LYS A 1 187 ? 5.990 3.235 0.187 1.00 94.38 187 LYS A N 1
ATOM 1576 C CA . LYS A 1 187 ? 7.265 3.270 0.918 1.00 94.38 187 LYS A CA 1
ATOM 1577 C C . LYS A 1 187 ? 8.462 3.043 0.002 1.00 94.38 187 LYS A C 1
ATOM 1579 O O . LYS A 1 187 ? 9.472 3.733 0.146 1.00 94.38 187 LYS A O 1
ATOM 1584 N N . TYR A 1 188 ? 8.354 2.113 -0.945 1.00 93.38 188 TYR A N 1
ATOM 1585 C CA . TYR A 1 188 ? 9.412 1.816 -1.902 1.00 93.38 188 TYR A CA 1
ATOM 1586 C C . TYR A 1 188 ? 9.673 3.003 -2.825 1.00 93.38 188 TYR A C 1
ATOM 1588 O O . TYR A 1 188 ? 10.819 3.442 -2.946 1.00 93.38 188 TYR A O 1
ATOM 1596 N N . ASN A 1 189 ? 8.634 3.551 -3.452 1.00 92.81 189 ASN A N 1
ATOM 1597 C CA . ASN A 1 189 ? 8.773 4.619 -4.439 1.00 92.81 189 ASN A CA 1
ATOM 1598 C C . ASN A 1 189 ? 9.387 5.881 -3.840 1.00 92.81 189 ASN A C 1
ATOM 1600 O O . ASN A 1 189 ? 10.206 6.527 -4.483 1.00 92.81 189 ASN A O 1
ATOM 1604 N N . TYR A 1 190 ? 9.089 6.167 -2.575 1.00 92.06 190 TYR A N 1
ATOM 1605 C CA . TYR A 1 190 ? 9.628 7.331 -1.884 1.00 92.06 190 TYR A CA 1
ATOM 1606 C C . TYR A 1 190 ? 10.849 7.025 -1.002 1.00 92.06 190 TYR A C 1
ATOM 1608 O O . TYR A 1 190 ? 11.294 7.885 -0.251 1.00 92.06 190 TYR A O 1
ATOM 1616 N N . ARG A 1 191 ? 11.436 5.821 -1.052 1.00 90.88 191 ARG A N 1
ATOM 1617 C CA . ARG A 1 191 ? 12.486 5.364 -0.109 1.00 90.88 191 ARG A CA 1
ATOM 1618 C C . ARG A 1 191 ? 13.752 6.229 -0.040 1.00 90.88 191 ARG A C 1
ATOM 1620 O O . ARG A 1 191 ? 14.475 6.129 0.945 1.00 90.88 191 ARG A O 1
ATOM 1627 N N . LYS A 1 192 ? 14.038 7.009 -1.085 1.00 90.00 192 LYS A N 1
ATOM 1628 C CA . LYS A 1 192 ? 15.224 7.878 -1.190 1.00 90.00 192 LYS A CA 1
ATOM 1629 C C . LYS A 1 192 ? 14.914 9.363 -1.008 1.00 90.00 192 LYS A C 1
ATOM 1631 O O . LYS A 1 192 ? 15.830 10.172 -1.041 1.00 90.00 192 LYS A O 1
ATOM 1636 N N . GLU A 1 193 ? 13.643 9.707 -0.831 1.00 89.50 193 GLU A N 1
ATOM 1637 C CA . GLU A 1 193 ? 13.234 11.085 -0.586 1.00 89.50 193 GLU A CA 1
ATOM 1638 C C . GLU A 1 193 ? 13.764 11.576 0.758 1.00 89.50 193 GLU A C 1
ATOM 1640 O O . GLU A 1 193 ? 13.709 10.843 1.750 1.00 89.50 193 GLU A O 1
ATOM 1645 N N . ILE A 1 194 ? 14.213 12.831 0.779 1.00 89.75 194 ILE A N 1
ATOM 1646 C CA . ILE A 1 194 ? 14.677 13.521 1.991 1.00 89.75 194 ILE A CA 1
ATOM 1647 C C . ILE A 1 194 ? 13.492 13.814 2.919 1.00 89.75 194 ILE A C 1
ATOM 1649 O O . ILE A 1 194 ? 13.603 13.692 4.138 1.00 89.75 194 ILE A O 1
ATOM 1653 N N . LYS A 1 195 ? 12.342 14.172 2.336 1.00 92.31 195 LYS A N 1
ATOM 1654 C CA . LYS A 1 195 ? 11.110 14.447 3.079 1.00 92.31 195 LYS A CA 1
ATOM 1655 C C . LYS A 1 195 ? 10.623 13.205 3.819 1.00 92.31 195 LYS A C 1
ATOM 1657 O O . LYS A 1 195 ? 10.697 12.071 3.325 1.00 92.31 195 LYS A O 1
ATOM 1662 N N . SER A 1 196 ? 10.043 13.439 4.993 1.00 93.50 196 SER A N 1
ATOM 1663 C CA . SER A 1 196 ? 9.399 12.375 5.758 1.00 93.50 196 SER A CA 1
ATOM 1664 C C . SER A 1 196 ? 8.242 11.761 4.959 1.00 93.50 196 SER A C 1
ATOM 1666 O O . SER A 1 196 ? 7.586 12.417 4.146 1.00 93.50 196 SER A O 1
ATOM 1668 N N . LYS A 1 197 ? 7.960 10.475 5.184 1.00 94.31 197 LYS A N 1
ATOM 1669 C CA . LYS A 1 197 ? 6.888 9.770 4.459 1.00 94.31 197 LYS A CA 1
ATOM 1670 C C . LYS A 1 197 ? 5.511 10.365 4.742 1.00 94.31 197 LYS A C 1
ATOM 1672 O O . LYS A 1 197 ? 4.677 10.394 3.843 1.00 94.31 197 LYS A O 1
ATOM 1677 N N . ILE A 1 198 ? 5.302 10.879 5.953 1.00 94.44 198 ILE A N 1
ATOM 1678 C CA . ILE A 1 198 ? 4.070 11.577 6.320 1.00 94.44 198 ILE A CA 1
ATOM 1679 C C . ILE A 1 198 ? 3.925 12.905 5.570 1.00 94.44 198 ILE A C 1
ATOM 1681 O O . ILE A 1 198 ? 2.850 13.182 5.048 1.00 94.44 198 ILE A O 1
ATOM 1685 N N . GLU A 1 199 ? 4.996 13.691 5.433 1.00 94.94 199 GLU A N 1
ATOM 1686 C CA . GLU A 1 199 ? 4.963 14.944 4.669 1.00 94.94 199 GLU A CA 1
ATOM 1687 C C . GLU A 1 199 ? 4.656 14.682 3.191 1.00 94.94 199 GLU A C 1
ATOM 1689 O O . GLU A 1 199 ? 3.808 15.354 2.601 1.00 94.94 199 GLU A O 1
ATOM 1694 N N . ILE A 1 200 ? 5.295 13.666 2.604 1.00 94.44 200 ILE A N 1
ATOM 1695 C CA . ILE A 1 200 ? 5.031 13.245 1.222 1.00 94.44 200 ILE A CA 1
ATOM 1696 C C . ILE A 1 200 ? 3.572 12.825 1.067 1.00 94.44 200 ILE A C 1
ATOM 1698 O O . ILE A 1 200 ? 2.909 13.271 0.132 1.00 94.44 200 ILE A O 1
ATOM 1702 N N . PHE A 1 201 ? 3.067 11.999 1.989 1.00 95.12 201 PHE A N 1
ATOM 1703 C CA . PHE A 1 201 ? 1.681 11.542 1.983 1.00 95.12 201 PHE A CA 1
ATOM 1704 C C . PHE A 1 201 ? 0.714 12.730 2.001 1.00 95.12 201 PHE A C 1
ATOM 1706 O O . PHE A 1 201 ? -0.124 12.845 1.114 1.00 95.12 201 PHE A O 1
ATOM 1713 N N . LEU A 1 202 ? 0.867 13.654 2.954 1.00 94.12 202 LEU A N 1
ATOM 1714 C CA . LEU A 1 202 ? -0.008 14.823 3.086 1.00 94.12 202 LEU A CA 1
ATOM 1715 C C . LEU A 1 202 ? 0.064 15.743 1.859 1.00 94.12 202 LEU A C 1
ATOM 1717 O O . LEU A 1 202 ? -0.971 16.192 1.367 1.00 94.12 202 LEU A O 1
ATOM 1721 N N . THR A 1 203 ? 1.268 15.974 1.327 1.00 94.00 203 THR A N 1
ATOM 1722 C CA . THR A 1 203 ? 1.475 16.813 0.136 1.00 94.00 203 THR A CA 1
ATOM 1723 C C . THR A 1 203 ? 0.784 16.212 -1.086 1.00 94.00 203 THR A C 1
ATOM 1725 O O . THR A 1 203 ? 0.010 16.889 -1.761 1.00 94.00 203 THR A O 1
ATOM 1728 N N . LYS A 1 204 ? 1.016 14.921 -1.355 1.00 92.12 204 LYS A N 1
ATOM 1729 C CA . LYS A 1 204 ? 0.416 14.216 -2.494 1.00 92.12 204 LYS A CA 1
ATOM 1730 C C . LYS A 1 204 ? -1.103 14.114 -2.350 1.00 92.12 204 LYS A C 1
ATOM 1732 O O . LYS A 1 204 ? -1.812 14.376 -3.314 1.00 92.12 204 LYS A O 1
ATOM 1737 N N . MET A 1 205 ? -1.611 13.839 -1.147 1.00 89.56 205 MET A N 1
ATOM 1738 C CA . MET A 1 205 ? -3.052 13.841 -0.873 1.00 89.56 205 MET A CA 1
ATOM 1739 C C . MET A 1 205 ? -3.708 15.199 -1.136 1.00 89.56 205 MET A C 1
ATOM 1741 O O . MET A 1 205 ? -4.825 15.246 -1.647 1.00 89.56 205 MET A O 1
ATOM 1745 N N . SER A 1 206 ? -3.039 16.303 -0.795 1.00 88.69 206 SER A N 1
ATOM 1746 C CA . SER A 1 206 ? -3.547 17.649 -1.085 1.00 88.69 206 SER A CA 1
ATOM 1747 C C . SER A 1 206 ? -3.699 17.875 -2.594 1.00 88.69 206 SER A C 1
ATOM 1749 O O . SER A 1 206 ? -4.766 18.280 -3.054 1.00 88.69 206 SER A O 1
ATOM 1751 N N . LEU A 1 207 ? -2.677 17.504 -3.376 1.00 85.75 207 LEU A N 1
ATOM 1752 C CA . LEU A 1 207 ? -2.694 17.616 -4.840 1.00 85.75 207 LEU A CA 1
ATOM 1753 C C . LEU A 1 207 ? -3.816 16.786 -5.479 1.00 85.75 207 LEU A C 1
ATOM 1755 O O . LEU A 1 207 ? -4.505 17.279 -6.368 1.00 85.75 207 LEU A O 1
ATOM 1759 N N . LEU A 1 208 ? -4.040 15.560 -4.994 1.00 78.31 208 LEU A N 1
ATOM 1760 C CA . LEU A 1 208 ? -5.116 14.694 -5.489 1.00 78.31 208 LEU A CA 1
ATOM 1761 C C . LEU A 1 208 ? -6.503 15.320 -5.306 1.00 78.31 208 LEU A C 1
ATOM 1763 O O . LEU A 1 208 ? -7.329 15.264 -6.211 1.00 78.31 208 LEU A O 1
ATOM 1767 N N . ASN A 1 209 ? -6.754 15.935 -4.150 1.00 75.69 209 ASN A N 1
ATOM 1768 C CA . ASN A 1 209 ? -8.047 16.560 -3.855 1.00 75.69 209 ASN A CA 1
ATOM 1769 C C . ASN A 1 209 ? -8.232 17.909 -4.568 1.00 75.69 209 ASN A C 1
ATOM 1771 O O . ASN A 1 209 ? -9.358 18.292 -4.890 1.00 75.69 209 ASN A O 1
ATOM 1775 N N . GLY A 1 210 ? 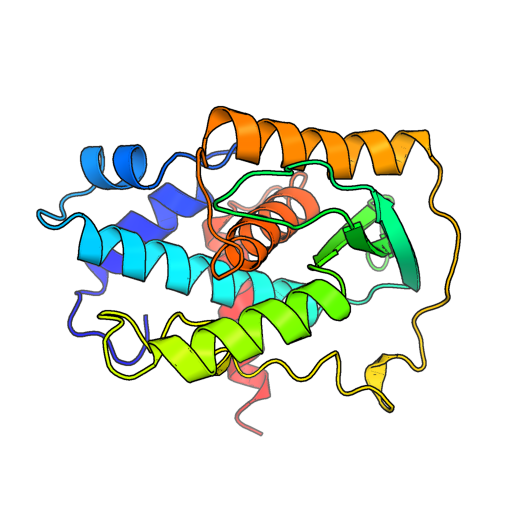-7.135 18.624 -4.836 1.00 63.38 210 GLY A N 1
ATOM 1776 C CA . GLY A 1 210 ? -7.158 19.851 -5.632 1.00 63.38 210 GLY A CA 1
ATOM 1777 C C . GLY A 1 210 ? -7.551 19.610 -7.093 1.00 63.38 210 GLY A C 1
ATOM 1778 O O . GLY A 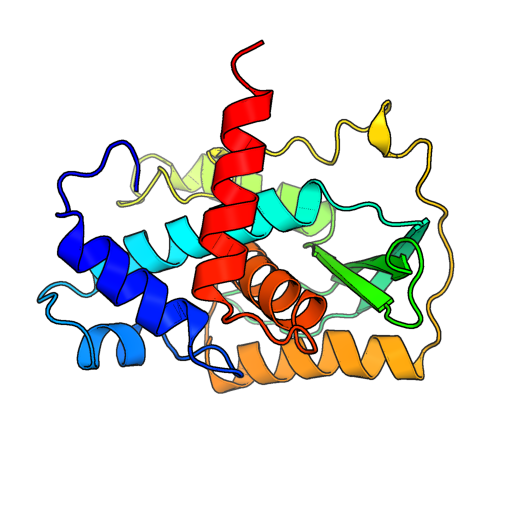1 210 ? -8.210 20.454 -7.687 1.00 63.38 210 GLY A O 1
ATOM 1779 N N . GLN A 1 211 ? -7.222 18.441 -7.655 1.00 52.16 211 GLN A N 1
ATOM 1780 C CA . GLN A 1 211 ? -7.571 18.074 -9.035 1.00 52.16 211 GLN A CA 1
ATOM 1781 C C . GLN A 1 211 ? -9.040 17.656 -9.222 1.00 52.16 211 GLN A C 1
ATOM 1783 O O . GLN A 1 211 ? -9.541 17.701 -10.338 1.00 52.16 211 GLN A O 1
ATOM 1788 N N . THR A 1 212 ? -9.748 17.268 -8.157 1.00 48.75 212 THR A N 1
ATOM 1789 C CA . THR A 1 212 ? -11.168 16.860 -8.215 1.00 48.75 212 THR A CA 1
ATOM 1790 C C . THR A 1 212 ? -12.163 18.014 -8.036 1.00 48.75 212 THR A C 1
ATOM 1792 O O . THR A 1 212 ? -13.362 17.767 -7.962 1.00 48.75 212 THR A O 1
ATOM 1795 N N . SER A 1 213 ? -11.678 19.254 -7.918 1.00 39.16 213 SER A N 1
ATOM 1796 C CA . SER A 1 213 ? -12.496 20.448 -7.636 1.00 39.16 213 SER A CA 1
ATOM 1797 C C . SER A 1 213 ? -12.629 21.399 -8.839 1.00 39.16 213 SER A C 1
ATOM 1799 O O . SER A 1 213 ? -12.969 22.565 -8.645 1.00 39.16 213 SER A O 1
ATOM 1801 N N . GLY A 1 214 ? -12.314 20.926 -10.050 1.00 32.88 214 GLY A N 1
ATOM 1802 C CA . GLY A 1 214 ? -12.388 21.680 -11.308 1.00 32.88 214 GLY A CA 1
ATOM 1803 C C . GLY A 1 214 ? -13.435 21.124 -12.257 1.00 32.88 214 GLY A C 1
ATOM 1804 O O . GLY A 1 214 ? -13.641 19.890 -12.230 1.00 32.88 214 GLY A O 1
#

pLDDT: mean 83.02, std 14.15, range [32.88, 97.44]

Organism: NCBI:txid477690